Protein AF-A0A0S3KAM3-F1 (afdb_monomer)

Structure (mmCIF, N/CA/C/O backbone):
data_AF-A0A0S3KAM3-F1
#
_entry.id   AF-A0A0S3KAM3-F1
#
loop_
_atom_site.group_PDB
_atom_site.id
_atom_site.type_symbol
_atom_site.label_atom_id
_atom_site.label_alt_id
_atom_site.label_comp_id
_atom_site.label_asym_id
_atom_site.label_entity_id
_atom_site.label_seq_id
_atom_site.pdbx_PDB_ins_code
_atom_site.Cartn_x
_atom_site.Cartn_y
_atom_site.Cartn_z
_atom_site.occupancy
_atom_site.B_iso_or_equiv
_atom_site.auth_seq_id
_atom_site.auth_comp_id
_atom_site.auth_asym_id
_atom_site.auth_atom_id
_atom_site.pdbx_PDB_model_num
ATOM 1 N N . MET A 1 1 ? -5.180 -29.501 41.396 1.00 52.72 1 MET A N 1
ATOM 2 C CA . MET A 1 1 ? -4.206 -29.038 40.380 1.00 52.72 1 MET A CA 1
ATOM 3 C C . MET A 1 1 ? -4.852 -28.828 39.010 1.00 52.72 1 MET A C 1
ATOM 5 O O . MET A 1 1 ? -4.429 -27.927 38.296 1.00 52.72 1 MET A O 1
ATOM 9 N N . ASP A 1 2 ? -5.921 -29.555 38.673 1.00 55.50 2 ASP A N 1
ATOM 10 C CA . ASP A 1 2 ? -6.560 -29.500 37.345 1.00 55.50 2 ASP A CA 1
ATOM 11 C C . ASP A 1 2 ? -7.199 -28.149 36.993 1.00 55.50 2 ASP A C 1
ATOM 13 O O . ASP A 1 2 ? -7.182 -27.733 35.837 1.00 55.50 2 ASP A O 1
ATOM 17 N N . HIS A 1 3 ? -7.687 -27.406 37.990 1.00 53.31 3 HIS A N 1
ATOM 18 C CA . HIS A 1 3 ? -8.324 -26.106 37.764 1.00 53.31 3 HIS A CA 1
ATOM 19 C C . HIS A 1 3 ? -7.329 -25.018 37.315 1.00 53.31 3 HIS A C 1
ATOM 21 O O . HIS A 1 3 ? -7.661 -24.190 36.470 1.00 53.31 3 HIS A O 1
ATOM 27 N N . PHE A 1 4 ? -6.094 -25.045 37.831 1.00 51.12 4 PHE A N 1
ATOM 28 C CA . PHE A 1 4 ? -5.023 -24.127 37.421 1.00 51.12 4 PHE A CA 1
ATOM 29 C C . PHE A 1 4 ? -4.499 -24.459 36.021 1.00 51.12 4 PHE A C 1
ATOM 31 O O . PHE A 1 4 ? -4.215 -23.551 35.245 1.00 51.12 4 PHE A O 1
ATOM 38 N N . TYR A 1 5 ? -4.427 -25.748 35.674 1.00 60.72 5 TYR A N 1
ATOM 39 C CA . TYR A 1 5 ? -4.034 -26.195 34.337 1.00 60.72 5 TYR A CA 1
ATOM 40 C C . TYR A 1 5 ? -5.065 -25.793 33.273 1.00 60.72 5 TYR A C 1
ATOM 42 O O . TYR A 1 5 ? -4.686 -25.314 32.207 1.00 60.72 5 TYR A O 1
ATOM 50 N N . TYR A 1 6 ? -6.363 -25.898 33.578 1.00 57.59 6 TYR A N 1
ATOM 51 C CA . TYR A 1 6 ? -7.427 -25.410 32.694 1.00 57.59 6 TYR A CA 1
ATOM 52 C C . TYR A 1 6 ? -7.374 -23.890 32.494 1.00 57.59 6 TYR A C 1
ATOM 54 O O . TYR A 1 6 ? -7.431 -23.435 31.356 1.00 57.59 6 TYR A O 1
ATOM 62 N N . ILE A 1 7 ? -7.165 -23.109 33.561 1.00 59.12 7 ILE A N 1
ATOM 63 C CA . ILE A 1 7 ? -7.036 -21.642 33.471 1.00 59.12 7 ILE A CA 1
ATOM 64 C C . ILE A 1 7 ? -5.804 -21.236 32.644 1.00 59.12 7 ILE A C 1
ATOM 66 O O . ILE A 1 7 ? -5.882 -20.311 31.833 1.00 59.12 7 ILE A O 1
ATOM 70 N N . LEU A 1 8 ? -4.676 -21.938 32.803 1.00 58.38 8 LEU A N 1
ATOM 71 C CA . LEU A 1 8 ? -3.455 -21.716 32.019 1.00 58.38 8 LEU A CA 1
ATOM 72 C C . LEU A 1 8 ? -3.622 -22.109 30.548 1.00 58.38 8 LEU A C 1
ATOM 74 O O . LEU A 1 8 ? -3.150 -21.390 29.669 1.00 58.38 8 LEU A O 1
ATOM 78 N N . LYS A 1 9 ? -4.311 -23.217 30.269 1.00 67.06 9 LYS A N 1
ATOM 79 C CA . LYS A 1 9 ? -4.569 -23.692 28.907 1.00 67.06 9 LYS A CA 1
ATOM 80 C C . LYS A 1 9 ? -5.546 -22.780 28.164 1.00 67.06 9 LYS A C 1
ATOM 82 O O . LYS A 1 9 ? -5.279 -22.432 27.015 1.00 67.06 9 LYS A O 1
ATOM 87 N N . ASP A 1 10 ? -6.618 -22.335 28.818 1.00 58.50 10 ASP A N 1
ATOM 88 C CA . ASP A 1 10 ? -7.559 -21.376 28.232 1.00 58.50 10 ASP A CA 1
ATOM 89 C C . ASP A 1 10 ? -6.929 -19.995 28.066 1.00 58.50 10 ASP A C 1
ATOM 91 O O . ASP A 1 10 ? -7.037 -19.403 26.992 1.00 58.50 10 ASP A O 1
ATOM 95 N N . SER A 1 11 ? -6.175 -19.501 29.052 1.00 56.34 11 SER A N 1
ATOM 96 C CA . SER A 1 11 ? -5.443 -18.233 28.906 1.00 56.34 11 SER A CA 1
ATOM 97 C C . SER A 1 11 ? -4.400 -18.315 27.791 1.00 56.34 11 SER A C 1
ATOM 99 O O . SER A 1 11 ? -4.310 -17.408 26.965 1.00 56.34 11 SER A O 1
ATOM 101 N N . GLY A 1 12 ? -3.663 -19.426 27.701 1.00 58.44 12 GLY A N 1
ATOM 102 C CA . GLY A 1 12 ? -2.697 -19.688 26.637 1.00 58.44 12 GLY A CA 1
ATOM 103 C C . GLY A 1 12 ? -3.343 -19.708 25.253 1.00 58.44 12 GLY A C 1
ATOM 104 O O . GLY A 1 12 ? -2.871 -19.013 24.356 1.00 58.44 12 GLY A O 1
ATOM 105 N N . ASN A 1 13 ? -4.466 -20.413 25.092 1.00 61.44 13 ASN A N 1
ATOM 106 C CA . ASN A 1 13 ? -5.223 -20.452 23.838 1.00 61.44 13 ASN A CA 1
ATOM 107 C C . ASN A 1 13 ? -5.800 -19.083 23.456 1.00 61.44 13 ASN A C 1
ATOM 109 O O . ASN A 1 13 ? -5.766 -18.706 22.285 1.00 61.44 13 ASN A O 1
ATOM 113 N N . THR A 1 14 ? -6.293 -18.312 24.426 1.00 59.88 14 THR A N 1
ATOM 114 C CA . THR A 1 14 ? -6.848 -16.973 24.173 1.00 59.88 14 THR A CA 1
ATOM 115 C C . THR A 1 14 ? -5.745 -15.988 23.773 1.00 59.88 14 THR A C 1
ATOM 117 O O . THR A 1 14 ? -5.914 -15.210 22.831 1.00 59.88 14 THR A O 1
ATOM 120 N N . ILE A 1 15 ? -4.576 -16.077 24.419 1.00 58.00 15 ILE A N 1
ATOM 121 C CA . ILE A 1 15 ? -3.380 -15.300 24.076 1.00 58.00 15 ILE A CA 1
ATOM 122 C C . ILE A 1 15 ? -2.866 -15.676 22.680 1.00 58.00 15 ILE A C 1
ATOM 124 O O . ILE A 1 15 ? -2.615 -14.780 21.877 1.00 58.00 15 ILE A O 1
ATOM 128 N N . LEU A 1 16 ? -2.744 -16.969 22.361 1.00 60.03 16 LEU A N 1
ATOM 129 C CA . LEU A 1 16 ? -2.311 -17.445 21.040 1.00 60.03 16 LEU A CA 1
ATOM 130 C C . LEU A 1 16 ? -3.275 -17.007 19.934 1.00 60.03 16 LEU A C 1
ATOM 132 O O . LEU A 1 16 ? -2.828 -16.563 18.879 1.00 60.03 16 LEU A O 1
ATOM 136 N N . ARG A 1 17 ? -4.588 -17.061 20.184 1.00 61.00 17 ARG A N 1
ATOM 137 C CA . ARG A 1 17 ? -5.606 -16.657 19.207 1.00 61.00 17 ARG A CA 1
ATOM 138 C C . ARG A 1 17 ? -5.580 -15.153 18.935 1.00 61.00 17 ARG A C 1
ATOM 140 O O . ARG A 1 17 ? -5.598 -14.748 17.774 1.00 61.00 17 ARG A O 1
ATOM 147 N N . ASN A 1 18 ? -5.486 -14.328 19.978 1.00 66.88 18 ASN A N 1
ATOM 148 C CA . ASN A 1 18 ? -5.486 -12.870 19.827 1.00 66.88 18 ASN A CA 1
ATOM 149 C C . ASN A 1 18 ? -4.143 -12.339 19.299 1.00 66.88 18 ASN A C 1
ATOM 151 O O . ASN A 1 18 ? -4.130 -11.522 18.378 1.00 66.88 18 ASN A O 1
ATOM 155 N N . LYS A 1 19 ? -3.008 -12.845 19.807 1.00 71.88 19 LYS A N 1
ATOM 156 C CA . LYS A 1 19 ? -1.674 -12.464 19.309 1.00 71.88 19 LYS A CA 1
ATOM 157 C C . LYS A 1 19 ? -1.413 -12.995 17.902 1.00 71.88 19 LYS A C 1
ATOM 159 O O . LYS A 1 19 ? -0.844 -12.276 17.088 1.00 71.88 19 LYS A O 1
ATOM 164 N N . GLY A 1 20 ? -1.873 -14.208 17.593 1.00 75.06 20 GLY A N 1
ATOM 165 C CA . GLY A 1 20 ? -1.795 -14.777 16.250 1.00 75.06 20 GLY A CA 1
ATOM 166 C C . GLY A 1 20 ? -2.568 -13.935 15.238 1.00 75.06 20 GLY A C 1
ATOM 167 O O . GLY A 1 20 ? -2.007 -13.526 14.227 1.00 75.06 20 GLY A O 1
ATOM 168 N N . ALA A 1 21 ? -3.823 -13.583 15.536 1.00 77.75 21 ALA A N 1
ATOM 169 C CA . ALA A 1 21 ? -4.622 -12.722 14.663 1.00 77.75 21 ALA A CA 1
ATOM 170 C C . ALA A 1 21 ? -3.979 -11.339 14.443 1.00 77.75 21 ALA A C 1
ATOM 172 O O . ALA A 1 21 ? -3.981 -10.835 13.320 1.00 77.75 21 ALA A O 1
ATOM 173 N N . ALA A 1 22 ? -3.401 -10.740 15.487 1.00 77.19 22 ALA A N 1
ATOM 174 C CA . ALA A 1 22 ? -2.664 -9.482 15.377 1.00 77.19 22 ALA A CA 1
ATOM 175 C C . ALA A 1 22 ? -1.417 -9.619 14.483 1.00 77.19 22 ALA A C 1
ATOM 177 O O . ALA A 1 22 ? -1.194 -8.792 13.601 1.00 77.19 22 ALA A O 1
ATOM 178 N N . PHE A 1 23 ? -0.648 -10.697 14.643 1.00 82.19 23 PHE A N 1
ATOM 179 C CA . PHE A 1 23 ? 0.524 -10.982 13.815 1.00 82.19 23 PHE A CA 1
ATOM 180 C C .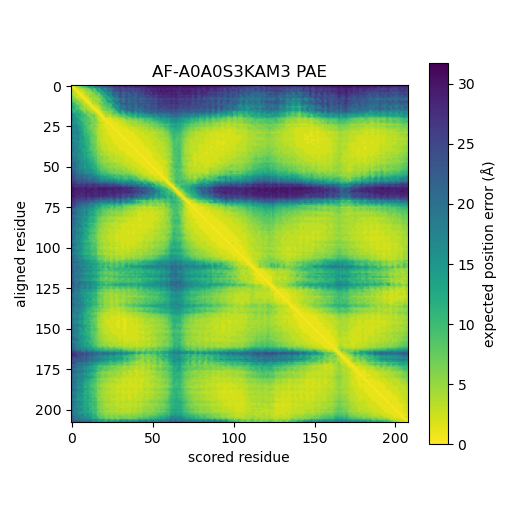 PHE A 1 23 ? 0.163 -11.184 12.336 1.00 82.19 23 PHE A C 1
ATOM 182 O O . PHE A 1 23 ? 0.786 -10.580 11.465 1.00 82.19 23 PHE A O 1
ATOM 189 N N . PHE A 1 24 ? -0.895 -11.945 12.038 1.00 84.50 24 PHE A N 1
ATOM 190 C CA . PHE A 1 24 ? -1.371 -12.123 10.662 1.00 84.50 24 PHE A CA 1
ATOM 191 C C . PHE A 1 24 ? -1.841 -10.812 10.030 1.00 84.50 24 PHE A C 1
ATOM 193 O O . PHE A 1 24 ? -1.516 -10.551 8.875 1.00 84.50 24 PHE A O 1
ATOM 200 N N . LYS A 1 25 ? -2.550 -9.958 10.781 1.00 83.94 25 LYS A N 1
ATOM 201 C CA . LYS A 1 25 ? -2.922 -8.614 10.308 1.00 83.94 25 LYS A CA 1
ATOM 202 C C . LYS A 1 25 ? -1.688 -7.765 9.999 1.00 83.94 25 LYS A C 1
ATOM 204 O O . LYS A 1 25 ? -1.684 -7.067 8.994 1.00 83.94 25 LYS A O 1
ATOM 209 N N . SER A 1 26 ? -0.648 -7.851 10.831 1.00 87.06 26 SER A N 1
ATOM 210 C CA . SER A 1 26 ? 0.616 -7.136 10.618 1.00 87.06 26 SER A CA 1
ATOM 211 C C . SER A 1 26 ? 1.286 -7.573 9.318 1.00 87.06 26 SER A C 1
ATOM 213 O O . SER A 1 26 ? 1.572 -6.735 8.465 1.00 87.06 26 SER A O 1
ATOM 215 N N . ILE A 1 27 ? 1.466 -8.886 9.135 1.00 90.56 27 ILE A N 1
ATOM 216 C CA . ILE A 1 27 ? 2.064 -9.454 7.920 1.00 90.56 27 ILE A CA 1
ATOM 217 C C . ILE A 1 27 ? 1.241 -9.083 6.693 1.00 90.56 27 ILE A C 1
ATOM 219 O O . ILE A 1 27 ? 1.804 -8.695 5.675 1.00 90.56 27 ILE A O 1
ATOM 223 N N . PHE A 1 28 ? -0.083 -9.190 6.779 1.00 91.12 28 PHE A N 1
ATOM 224 C CA . PHE A 1 28 ? -0.954 -8.869 5.661 1.00 91.12 28 PHE A CA 1
ATOM 225 C C . PHE A 1 28 ? -0.833 -7.397 5.256 1.00 91.12 28 PHE A C 1
ATOM 227 O O . PHE A 1 28 ? -0.649 -7.114 4.077 1.00 91.12 28 PHE A O 1
ATOM 234 N N . SER A 1 29 ? -0.867 -6.469 6.218 1.00 91.69 29 SER A N 1
ATOM 235 C CA . SER A 1 29 ? -0.668 -5.037 5.953 1.00 91.69 29 SER A CA 1
ATOM 236 C C . SER A 1 29 ? 0.709 -4.758 5.351 1.00 91.69 29 SER A C 1
ATOM 238 O O . SER A 1 29 ? 0.807 -4.023 4.371 1.00 91.69 29 SER A O 1
ATOM 240 N N . PHE A 1 30 ? 1.757 -5.384 5.891 1.00 94.75 30 PHE A N 1
ATOM 241 C CA . PHE A 1 30 ? 3.113 -5.289 5.354 1.00 94.75 30 PHE A CA 1
ATOM 242 C C . PHE A 1 30 ? 3.177 -5.750 3.891 1.00 94.75 30 PHE A C 1
ATOM 244 O O . PHE A 1 30 ? 3.592 -4.984 3.024 1.00 94.75 30 PHE A O 1
ATOM 251 N N . LEU A 1 31 ? 2.715 -6.972 3.605 1.00 95.56 31 LEU A N 1
ATOM 252 C CA . LEU A 1 31 ? 2.740 -7.552 2.261 1.00 95.56 31 LEU A CA 1
ATOM 253 C C . LEU A 1 31 ? 1.883 -6.751 1.281 1.00 95.56 31 LEU A C 1
ATOM 255 O O . LEU A 1 31 ? 2.280 -6.567 0.136 1.00 95.56 31 LEU A O 1
ATOM 259 N N . TYR A 1 32 ? 0.728 -6.257 1.725 1.00 95.00 32 TYR A N 1
ATOM 260 C CA . TYR A 1 32 ? -0.155 -5.445 0.900 1.00 95.00 32 TYR A CA 1
ATOM 261 C C . TYR A 1 32 ? 0.547 -4.171 0.415 1.00 95.00 32 TYR A C 1
ATOM 263 O O . TYR A 1 32 ? 0.612 -3.932 -0.792 1.00 95.00 32 TYR A O 1
ATOM 271 N N . PHE A 1 33 ? 1.111 -3.376 1.333 1.00 95.31 33 PHE A N 1
ATOM 272 C CA . PHE A 1 33 ? 1.808 -2.141 0.960 1.00 95.31 33 PHE A CA 1
ATOM 273 C C . PHE A 1 33 ? 3.086 -2.433 0.176 1.00 95.31 33 PHE A C 1
ATOM 275 O O . PHE A 1 33 ? 3.375 -1.730 -0.787 1.00 95.31 33 PHE A O 1
ATOM 282 N N . PHE A 1 34 ? 3.802 -3.503 0.519 1.00 96.12 34 PHE A N 1
ATOM 283 C CA . PHE A 1 34 ? 4.969 -3.954 -0.230 1.00 96.12 34 PHE A CA 1
ATOM 284 C C . PHE A 1 34 ? 4.639 -4.254 -1.704 1.00 96.12 34 PHE A C 1
ATOM 286 O O . PHE A 1 34 ? 5.250 -3.686 -2.608 1.00 96.12 34 PHE A O 1
ATOM 293 N N . VAL A 1 35 ? 3.634 -5.099 -1.957 1.00 96.19 35 VAL A N 1
ATOM 294 C CA . VAL A 1 35 ? 3.230 -5.494 -3.317 1.00 96.19 35 VAL A CA 1
ATOM 295 C C . VAL A 1 35 ? 2.660 -4.309 -4.095 1.00 96.19 35 VAL A C 1
ATOM 297 O O . VAL A 1 35 ? 3.003 -4.133 -5.263 1.00 96.19 35 VAL A O 1
ATOM 300 N N . LEU A 1 36 ? 1.828 -3.475 -3.460 1.00 95.94 36 LEU A N 1
ATOM 301 C CA . LEU A 1 36 ? 1.264 -2.285 -4.101 1.00 95.94 36 LEU A CA 1
ATOM 302 C C . LEU A 1 36 ? 2.361 -1.339 -4.596 1.00 95.94 36 LEU A C 1
ATOM 304 O O . LEU A 1 36 ? 2.316 -0.874 -5.732 1.00 95.94 36 LEU A O 1
ATOM 308 N N . THR A 1 37 ? 3.355 -1.089 -3.747 1.00 95.00 37 THR A N 1
ATOM 309 C CA . THR A 1 37 ? 4.465 -0.176 -4.043 1.00 95.00 37 THR A CA 1
ATOM 310 C C . THR A 1 37 ? 5.321 -0.719 -5.180 1.00 95.00 37 THR A C 1
ATOM 312 O O . THR A 1 37 ? 5.580 -0.004 -6.145 1.00 95.00 37 THR A O 1
ATOM 315 N N . LEU A 1 38 ? 5.659 -2.013 -5.154 1.00 94.31 38 LEU A N 1
ATOM 316 C CA . LEU A 1 38 ? 6.391 -2.653 -6.250 1.00 94.31 38 LEU A CA 1
ATOM 317 C C . LEU A 1 38 ? 5.651 -2.576 -7.591 1.00 94.31 38 LEU A C 1
ATOM 319 O O . LEU A 1 38 ? 6.277 -2.294 -8.612 1.00 94.31 38 LEU A O 1
ATOM 323 N N . LEU A 1 39 ? 4.334 -2.805 -7.604 1.00 95.06 39 LEU A N 1
ATOM 324 C CA . LEU A 1 39 ? 3.536 -2.709 -8.829 1.00 95.06 39 LEU A CA 1
ATOM 325 C C . LEU A 1 39 ? 3.517 -1.282 -9.387 1.00 95.06 39 LEU A C 1
ATOM 327 O O . LEU A 1 39 ? 3.659 -1.104 -10.596 1.00 95.06 39 LEU A O 1
ATOM 331 N N . LEU A 1 40 ? 3.405 -0.273 -8.520 1.00 94.06 40 LEU A N 1
ATOM 332 C CA . LEU A 1 40 ? 3.450 1.133 -8.924 1.00 94.06 40 LEU A CA 1
ATOM 333 C C . LEU A 1 40 ? 4.836 1.536 -9.434 1.00 94.06 40 LEU A C 1
ATOM 335 O O . LEU A 1 40 ? 4.928 2.239 -10.440 1.00 94.06 40 LEU A O 1
ATOM 339 N N . HIS A 1 41 ? 5.908 1.047 -8.805 1.00 92.44 41 HIS A N 1
ATOM 340 C CA . HIS A 1 41 ? 7.273 1.283 -9.275 1.00 92.44 41 HIS A CA 1
ATOM 341 C C . HIS A 1 41 ? 7.473 0.669 -10.660 1.00 92.44 41 HIS A C 1
ATOM 343 O O . HIS A 1 41 ? 7.906 1.349 -11.589 1.00 92.44 41 HIS A O 1
ATOM 349 N N . ALA A 1 42 ? 7.081 -0.598 -10.822 1.00 90.94 42 ALA A N 1
ATOM 350 C CA . ALA A 1 42 ? 7.147 -1.296 -12.098 1.00 90.94 42 ALA A CA 1
ATOM 351 C C . ALA A 1 42 ? 6.314 -0.591 -13.177 1.00 90.94 42 ALA A C 1
ATOM 353 O O . ALA A 1 42 ? 6.767 -0.463 -14.313 1.00 90.94 42 ALA A O 1
ATOM 354 N N . TRP A 1 43 ? 5.123 -0.097 -12.829 1.00 93.31 43 TRP A N 1
ATOM 355 C CA . TRP A 1 43 ? 4.264 0.642 -13.749 1.00 93.31 43 TRP A CA 1
ATOM 356 C C . TRP A 1 43 ? 4.930 1.929 -14.247 1.00 93.31 43 TRP A C 1
ATOM 358 O O . TRP A 1 43 ? 4.999 2.145 -15.457 1.00 93.31 43 TRP A O 1
ATOM 368 N N . ILE A 1 44 ? 5.459 2.758 -13.341 1.00 90.75 44 ILE A N 1
ATOM 369 C CA . ILE A 1 44 ? 6.126 4.021 -13.695 1.00 90.75 44 ILE A CA 1
ATOM 370 C C . ILE A 1 44 ? 7.368 3.754 -14.551 1.00 90.75 44 ILE A C 1
ATOM 372 O O . ILE A 1 44 ? 7.548 4.400 -15.585 1.00 90.75 44 ILE A O 1
ATOM 376 N N . THR A 1 45 ? 8.193 2.781 -14.163 1.00 89.19 45 THR A N 1
ATOM 377 C CA . THR A 1 45 ? 9.394 2.402 -14.917 1.00 89.19 45 THR A CA 1
ATOM 378 C C . THR A 1 45 ? 9.036 1.875 -16.307 1.00 89.19 45 THR A C 1
ATOM 380 O O . THR A 1 45 ? 9.616 2.315 -17.296 1.00 89.19 45 THR A O 1
ATOM 383 N N . SER A 1 46 ? 8.027 1.005 -16.415 1.00 88.75 46 SER A N 1
ATOM 384 C CA . SER A 1 46 ? 7.534 0.487 -17.698 1.00 88.75 46 SER A CA 1
ATOM 385 C C . SER A 1 46 ? 6.986 1.604 -18.594 1.00 88.75 46 SER A C 1
ATOM 387 O O . SER A 1 46 ? 7.284 1.650 -19.788 1.00 88.75 46 SER A O 1
ATOM 389 N N . ALA A 1 47 ? 6.235 2.550 -18.023 1.00 88.12 47 ALA A N 1
ATOM 390 C CA . ALA A 1 47 ? 5.709 3.698 -18.755 1.00 88.12 47 ALA A CA 1
ATOM 391 C C . ALA A 1 47 ? 6.825 4.627 -19.260 1.00 88.12 47 ALA A C 1
ATOM 393 O O . ALA A 1 47 ? 6.710 5.202 -20.344 1.00 88.12 47 ALA A O 1
ATOM 394 N N . HIS A 1 48 ? 7.902 4.788 -18.490 1.00 88.06 48 HIS A N 1
ATOM 395 C CA . HIS A 1 48 ? 9.053 5.585 -18.900 1.00 88.06 48 HIS A CA 1
ATOM 396 C C . HIS A 1 48 ? 9.857 4.904 -20.007 1.00 88.06 48 HIS A C 1
ATOM 398 O O . HIS A 1 48 ? 10.142 5.539 -21.021 1.00 88.06 48 HIS A O 1
ATOM 404 N N . LEU A 1 49 ? 10.118 3.604 -19.858 1.00 86.81 49 LEU A N 1
ATOM 405 C CA . LEU A 1 49 ? 10.796 2.794 -20.864 1.00 86.81 49 LEU A CA 1
ATOM 406 C C . LEU A 1 49 ? 10.033 2.810 -22.197 1.00 86.81 49 LEU A C 1
ATOM 408 O O . LEU A 1 49 ? 10.639 3.033 -23.241 1.00 86.81 49 LEU A O 1
ATOM 412 N N . LYS A 1 50 ? 8.696 2.688 -22.161 1.00 86.06 50 LYS A N 1
ATOM 413 C CA . LYS A 1 50 ? 7.839 2.824 -23.352 1.00 86.06 50 LYS A CA 1
ATOM 414 C C . LYS A 1 50 ? 8.072 4.159 -24.068 1.00 86.06 50 LYS A C 1
ATOM 416 O O . LYS A 1 50 ? 8.244 4.174 -25.281 1.00 86.06 50 LYS A O 1
ATOM 421 N N . LYS A 1 51 ? 8.098 5.272 -23.326 1.00 86.44 51 LYS A N 1
ATOM 422 C CA . LYS A 1 51 ? 8.304 6.612 -23.903 1.00 86.44 51 LYS A CA 1
ATOM 423 C C . LYS A 1 51 ? 9.683 6.768 -24.540 1.00 86.44 51 LYS A C 1
ATOM 425 O O . LYS A 1 51 ? 9.786 7.399 -25.587 1.00 86.44 51 LYS A O 1
ATOM 430 N N . ILE A 1 52 ? 10.726 6.226 -23.912 1.00 85.94 52 ILE A N 1
ATOM 431 C CA . ILE A 1 52 ? 12.088 6.260 -24.461 1.00 85.94 52 ILE A CA 1
ATOM 432 C C . ILE A 1 52 ? 12.144 5.458 -25.765 1.00 85.94 52 ILE A C 1
ATOM 434 O O . ILE A 1 52 ? 12.651 5.959 -26.766 1.00 85.94 52 ILE A O 1
ATOM 438 N N . GLU A 1 53 ? 11.557 4.263 -25.783 1.00 83.19 53 GLU A N 1
ATOM 439 C CA . GLU A 1 53 ? 11.562 3.397 -26.963 1.00 83.19 53 GLU A CA 1
ATOM 440 C C . GLU A 1 53 ? 10.752 3.988 -28.128 1.00 83.19 53 GLU A C 1
ATOM 442 O O . GLU A 1 53 ? 11.192 3.960 -29.276 1.00 83.19 53 GLU A O 1
ATOM 447 N N . GLU A 1 54 ? 9.607 4.619 -27.844 1.00 83.94 54 GLU A N 1
ATOM 448 C CA . GLU A 1 54 ? 8.845 5.373 -28.847 1.00 83.94 54 GLU A CA 1
ATOM 449 C C . GLU A 1 54 ? 9.667 6.524 -29.446 1.00 83.94 54 GLU A C 1
ATOM 451 O O . GLU A 1 54 ? 9.641 6.736 -30.659 1.00 83.94 54 GLU A O 1
ATOM 456 N N . GLN A 1 55 ? 10.433 7.251 -28.626 1.00 84.19 55 GLN A N 1
ATOM 457 C CA . GLN A 1 55 ? 11.298 8.334 -29.101 1.00 84.19 55 GLN A CA 1
ATOM 458 C C . GLN A 1 55 ? 12.480 7.826 -29.930 1.00 84.19 55 GLN A C 1
ATOM 460 O O . GLN A 1 55 ? 12.832 8.458 -30.926 1.00 84.19 55 GLN A O 1
ATOM 465 N N . ASN A 1 56 ? 13.092 6.707 -29.539 1.00 80.50 56 ASN A N 1
ATOM 466 C CA . ASN A 1 56 ? 14.187 6.094 -30.291 1.00 80.50 56 ASN A CA 1
ATOM 467 C C . ASN A 1 56 ? 13.701 5.605 -31.656 1.00 80.50 56 ASN A C 1
ATOM 469 O O . ASN A 1 56 ? 14.300 5.952 -32.672 1.00 80.50 56 ASN A O 1
ATOM 473 N N . ARG A 1 57 ? 12.540 4.942 -31.700 1.00 73.69 57 ARG A N 1
ATOM 474 C CA . ARG A 1 57 ? 11.904 4.524 -32.953 1.00 73.69 57 ARG A CA 1
ATOM 475 C C . ARG A 1 57 ? 11.631 5.704 -33.889 1.00 73.69 57 ARG A C 1
ATOM 477 O O . ARG A 1 57 ? 11.870 5.595 -35.086 1.00 73.69 57 ARG A O 1
ATOM 484 N N . LEU A 1 58 ? 11.121 6.826 -33.373 1.00 75.62 58 LEU A N 1
ATOM 485 C CA . LEU A 1 58 ? 10.871 8.017 -34.197 1.00 75.62 58 LEU A CA 1
ATOM 486 C C . LEU A 1 58 ? 12.168 8.575 -34.805 1.00 75.62 58 LEU A C 1
ATOM 488 O O . LEU A 1 58 ? 12.166 8.959 -35.969 1.00 75.62 58 LEU A O 1
ATOM 492 N N . LYS A 1 59 ? 13.280 8.552 -34.058 1.00 75.31 59 LYS A N 1
ATOM 493 C CA . LYS A 1 59 ? 14.602 8.972 -34.555 1.00 75.31 59 LYS A CA 1
ATOM 494 C C . LYS A 1 59 ? 15.200 7.999 -35.579 1.00 75.31 59 LYS A C 1
ATOM 496 O O . LYS A 1 59 ? 15.913 8.437 -36.473 1.00 75.31 59 LYS A O 1
ATOM 501 N N . GLU A 1 60 ? 14.926 6.701 -35.453 1.00 69.12 60 GLU A N 1
ATOM 502 C CA . GLU A 1 60 ? 15.371 5.664 -36.400 1.00 69.12 60 GLU A CA 1
ATOM 503 C C . GLU A 1 60 ? 14.573 5.664 -37.708 1.00 69.12 60 GLU A C 1
ATOM 505 O O . GLU A 1 60 ? 15.108 5.322 -38.754 1.00 69.12 60 GLU A O 1
ATOM 510 N N . ILE A 1 61 ? 13.302 6.076 -37.683 1.00 64.12 61 ILE A N 1
ATOM 511 C CA . ILE A 1 61 ? 12.500 6.257 -38.906 1.00 64.12 61 ILE A CA 1
ATOM 512 C C . ILE A 1 61 ? 13.052 7.408 -39.768 1.00 64.12 61 ILE A C 1
ATOM 514 O O . ILE A 1 61 ? 12.958 7.350 -40.993 1.00 64.12 61 ILE A O 1
ATOM 518 N N . ASP A 1 62 ? 13.664 8.416 -39.142 1.00 60.28 62 ASP A N 1
ATOM 519 C CA . ASP A 1 62 ? 14.330 9.527 -39.831 1.00 60.28 62 ASP A CA 1
ATOM 520 C C . ASP A 1 62 ? 15.721 9.147 -40.396 1.00 60.28 62 ASP A C 1
ATOM 522 O O . ASP A 1 62 ? 16.307 9.920 -41.161 1.00 60.28 62 ASP A O 1
ATOM 526 N N . SER A 1 63 ? 16.259 7.963 -40.067 1.00 58.69 63 SER A N 1
ATOM 527 C CA . SER A 1 63 ? 17.532 7.446 -40.586 1.00 58.69 63 SER A CA 1
ATOM 528 C C . SER A 1 63 ? 17.325 6.286 -41.580 1.00 58.69 63 SER A C 1
ATOM 530 O O . SER A 1 63 ? 16.356 5.534 -41.535 1.00 58.69 63 SER A O 1
ATOM 532 N N . LEU A 1 64 ? 18.241 6.136 -42.545 1.00 53.50 64 LEU A N 1
ATOM 533 C CA . LEU A 1 64 ? 18.145 5.182 -43.670 1.00 53.50 64 LEU A CA 1
ATOM 534 C C . LEU A 1 64 ? 18.148 3.681 -43.270 1.00 53.50 64 LEU A C 1
ATOM 536 O O . LEU A 1 64 ? 17.982 2.833 -44.145 1.00 53.50 64 LEU A O 1
ATOM 540 N N . ASP A 1 65 ? 18.285 3.351 -41.979 1.00 52.75 65 ASP A N 1
ATOM 541 C CA . ASP A 1 65 ? 18.279 1.982 -41.421 1.00 52.75 65 ASP A CA 1
ATOM 542 C C . ASP A 1 65 ? 16.865 1.426 -41.120 1.00 52.75 65 ASP A C 1
ATOM 544 O O . ASP A 1 65 ? 16.704 0.284 -40.671 1.00 52.75 65 ASP A O 1
ATOM 548 N N . ALA A 1 66 ? 15.811 2.190 -41.427 1.00 52.88 66 ALA A N 1
ATOM 549 C CA . ALA A 1 66 ? 14.411 1.868 -41.127 1.00 52.88 66 ALA A CA 1
ATOM 550 C C . ALA A 1 66 ? 13.886 0.523 -41.693 1.00 52.88 66 ALA A C 1
ATOM 552 O O . ALA A 1 66 ? 12.846 0.026 -41.248 1.00 52.88 66 ALA A O 1
ATOM 553 N N . PHE A 1 67 ? 14.572 -0.094 -42.665 1.00 49.3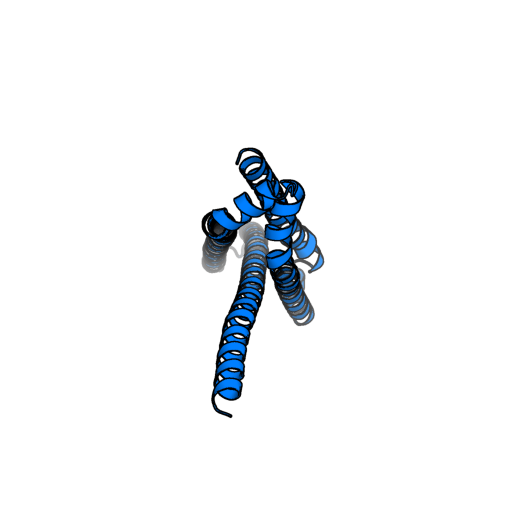4 67 PHE A N 1
ATOM 554 C CA . PHE A 1 67 ? 14.061 -1.266 -43.390 1.00 49.34 67 PHE A CA 1
ATOM 555 C C . PHE A 1 67 ? 14.287 -2.621 -42.694 1.00 49.34 67 PHE A C 1
ATOM 557 O O . PHE A 1 67 ? 13.601 -3.586 -43.030 1.00 49.34 67 PHE A O 1
ATOM 564 N N . THR A 1 68 ? 15.196 -2.717 -41.716 1.00 51.78 68 THR A N 1
ATOM 565 C CA . THR A 1 68 ? 15.558 -4.004 -41.077 1.00 51.78 68 THR A CA 1
ATOM 566 C C . THR A 1 68 ? 15.173 -4.136 -39.600 1.00 51.78 68 THR A C 1
ATOM 568 O O . THR A 1 68 ? 15.078 -5.262 -39.116 1.00 51.78 68 THR A O 1
ATOM 571 N N . GLN A 1 69 ? 14.888 -3.039 -38.886 1.00 54.00 69 GLN A N 1
ATOM 572 C CA . GLN A 1 69 ? 14.609 -3.061 -37.434 1.00 54.00 69 GLN A CA 1
ATOM 573 C C . GLN A 1 69 ? 13.161 -2.714 -37.031 1.00 54.00 69 GL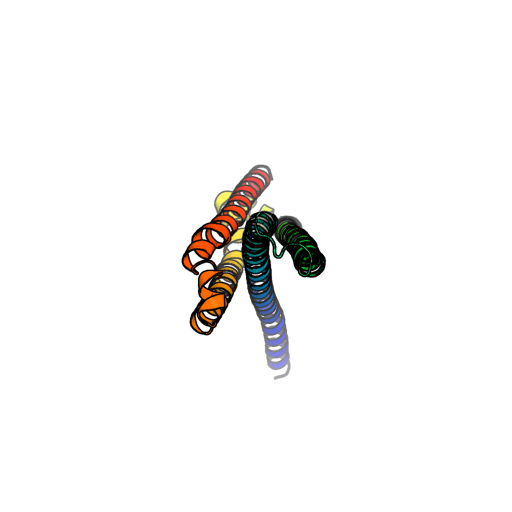N A C 1
ATOM 575 O O . GLN A 1 69 ? 12.782 -2.926 -35.877 1.00 54.00 69 GLN A O 1
ATOM 580 N N . SER A 1 70 ? 12.311 -2.271 -37.966 1.00 60.38 70 SER A N 1
ATOM 581 C CA . SER A 1 70 ? 10.973 -1.724 -37.665 1.00 60.38 70 SER A CA 1
ATOM 582 C C . SER A 1 70 ? 10.002 -2.701 -36.984 1.00 60.38 70 SER A C 1
ATOM 584 O O . SER A 1 70 ? 9.197 -2.285 -36.152 1.00 60.38 70 SER A O 1
ATOM 586 N N . ASN A 1 71 ? 10.088 -4.003 -37.280 1.00 63.00 71 ASN A N 1
ATOM 587 C CA . ASN A 1 71 ? 9.187 -5.006 -36.699 1.00 63.00 71 ASN A CA 1
ATOM 588 C C . ASN A 1 71 ? 9.550 -5.369 -35.249 1.00 63.00 71 ASN A C 1
ATOM 590 O O . ASN A 1 71 ? 8.661 -5.644 -34.445 1.00 63.00 71 ASN A O 1
ATOM 594 N N . ALA A 1 72 ? 10.841 -5.376 -34.900 1.00 67.75 72 ALA A N 1
ATOM 595 C CA . ALA A 1 72 ? 11.296 -5.735 -33.556 1.00 67.75 72 ALA A CA 1
ATOM 596 C C . ALA A 1 72 ? 11.016 -4.610 -32.549 1.00 67.75 72 ALA A C 1
ATOM 598 O O . ALA A 1 72 ? 10.457 -4.874 -31.483 1.00 67.75 72 ALA A O 1
ATOM 599 N N . SER A 1 73 ? 11.314 -3.359 -32.918 1.00 71.81 73 SER A N 1
ATOM 600 C CA . SER A 1 73 ? 11.026 -2.185 -32.084 1.00 71.81 73 SER A CA 1
ATOM 601 C C . SER A 1 73 ? 9.520 -1.962 -31.916 1.00 71.81 73 SER A C 1
ATOM 603 O O . SER A 1 73 ? 9.047 -1.685 -30.815 1.00 71.81 73 SER A O 1
ATOM 605 N N . GLN A 1 74 ? 8.720 -2.187 -32.966 1.00 76.75 74 GLN A N 1
ATOM 606 C CA . GLN A 1 74 ? 7.261 -2.118 -32.865 1.00 76.75 74 GLN A CA 1
ATOM 607 C C . GLN A 1 74 ? 6.686 -3.186 -31.922 1.00 76.75 74 GLN A C 1
ATOM 609 O O . GLN A 1 74 ? 5.850 -2.858 -31.080 1.00 76.75 74 GLN A O 1
ATOM 614 N N . ASN A 1 75 ? 7.158 -4.434 -32.008 1.00 83.38 75 ASN A N 1
ATOM 615 C CA . ASN A 1 75 ? 6.733 -5.497 -31.093 1.00 83.38 75 ASN A CA 1
ATOM 616 C C . ASN A 1 75 ? 7.119 -5.194 -29.636 1.00 83.38 75 ASN A C 1
ATOM 618 O O . ASN A 1 75 ? 6.328 -5.462 -28.730 1.00 83.38 75 ASN A O 1
ATOM 622 N N . LEU A 1 76 ? 8.299 -4.607 -29.405 1.00 83.19 76 LEU A N 1
ATOM 623 C CA . LEU A 1 76 ? 8.750 -4.204 -28.073 1.00 83.19 76 LEU A CA 1
ATOM 624 C C . LEU A 1 76 ? 7.862 -3.100 -27.480 1.00 83.19 76 LEU A C 1
ATOM 626 O O . LEU A 1 76 ? 7.420 -3.225 -26.339 1.00 83.19 76 LEU A O 1
ATOM 630 N N . VAL A 1 77 ? 7.530 -2.066 -28.260 1.00 85.00 77 VAL A N 1
ATOM 631 C CA . VAL A 1 77 ? 6.616 -0.992 -27.829 1.00 85.00 77 VAL A CA 1
ATOM 632 C C . VAL A 1 77 ? 5.231 -1.548 -27.491 1.00 85.00 77 VAL A C 1
ATOM 634 O O . VAL A 1 77 ? 4.675 -1.205 -26.447 1.00 85.00 77 VAL A O 1
ATOM 637 N N . THR A 1 78 ? 4.684 -2.448 -28.315 1.00 86.81 78 THR A N 1
ATOM 638 C CA . THR A 1 78 ? 3.390 -3.093 -28.036 1.00 86.81 78 THR A CA 1
ATOM 639 C C . THR A 1 78 ? 3.439 -3.959 -26.772 1.00 86.81 78 THR A C 1
ATOM 641 O O . THR A 1 78 ? 2.494 -3.948 -25.980 1.00 86.81 78 THR A O 1
ATOM 644 N N . LEU A 1 79 ? 4.541 -4.677 -26.530 1.00 90.00 79 LEU A N 1
ATOM 645 C CA . LEU A 1 79 ? 4.724 -5.459 -25.305 1.00 90.00 79 LEU A CA 1
ATOM 646 C C . LEU A 1 79 ? 4.804 -4.552 -24.071 1.00 90.00 79 LEU A C 1
ATOM 648 O O . LEU A 1 79 ? 4.126 -4.818 -23.078 1.00 90.00 79 LEU A O 1
ATOM 652 N N . LEU A 1 80 ? 5.570 -3.459 -24.144 1.00 89.94 80 LEU A N 1
ATOM 653 C CA . LEU A 1 80 ? 5.669 -2.464 -23.074 1.00 89.94 80 LEU A CA 1
ATOM 654 C C . LEU A 1 80 ? 4.331 -1.779 -22.807 1.00 89.94 80 LEU A C 1
ATOM 656 O O . LEU A 1 80 ? 3.982 -1.532 -21.654 1.00 89.94 80 LEU A O 1
ATOM 660 N N . GLU A 1 81 ? 3.546 -1.508 -23.844 1.00 90.94 81 GLU A N 1
ATOM 661 C CA . GLU A 1 81 ? 2.190 -0.988 -23.707 1.00 90.94 81 GLU A CA 1
ATOM 662 C C . GLU A 1 81 ? 1.268 -1.968 -22.981 1.00 90.94 81 GLU A C 1
ATOM 664 O O . GLU A 1 81 ? 0.621 -1.591 -22.001 1.00 90.94 81 GLU A O 1
ATOM 669 N N . SER A 1 82 ? 1.250 -3.233 -23.407 1.00 93.00 82 SER A N 1
ATOM 670 C CA . SER A 1 82 ? 0.453 -4.272 -22.753 1.00 93.00 82 SER A CA 1
ATOM 671 C C . SER A 1 82 ? 0.869 -4.464 -21.294 1.00 93.00 82 SER A C 1
ATOM 673 O O . SER A 1 82 ? 0.008 -4.566 -20.418 1.00 93.00 82 SER A O 1
ATOM 675 N N . LEU A 1 83 ? 2.176 -4.483 -21.015 1.00 93.19 83 LEU A N 1
ATOM 676 C CA . LEU A 1 83 ? 2.714 -4.615 -19.664 1.00 93.19 83 LEU A CA 1
ATOM 677 C C . LEU A 1 83 ? 2.336 -3.413 -18.791 1.00 93.19 83 LEU A C 1
ATOM 679 O O . LEU A 1 83 ? 1.837 -3.595 -17.682 1.00 93.19 83 LEU A O 1
ATOM 683 N N . THR A 1 84 ? 2.506 -2.193 -19.306 1.00 92.88 84 THR A N 1
ATOM 684 C CA . THR A 1 84 ? 2.150 -0.954 -18.599 1.00 92.88 84 THR A CA 1
ATOM 685 C C . THR A 1 84 ? 0.662 -0.935 -18.251 1.00 92.88 84 THR A C 1
ATOM 687 O O . THR A 1 84 ? 0.299 -0.631 -17.115 1.00 92.88 84 THR A O 1
ATOM 690 N N . ASN A 1 85 ? -0.204 -1.315 -19.195 1.00 92.75 85 ASN A N 1
ATOM 691 C CA . ASN A 1 85 ? -1.647 -1.380 -18.971 1.00 92.75 85 ASN A CA 1
ATOM 692 C C . ASN A 1 85 ? -2.017 -2.451 -17.937 1.00 92.75 85 ASN A C 1
ATOM 694 O O . ASN A 1 85 ? -2.825 -2.185 -17.047 1.00 92.75 85 ASN A O 1
ATOM 698 N N . ALA A 1 86 ? -1.407 -3.637 -18.006 1.00 94.62 86 ALA A N 1
ATOM 699 C CA . ALA A 1 86 ? -1.638 -4.697 -17.028 1.00 94.62 86 ALA A CA 1
ATOM 700 C C . ALA A 1 86 ? -1.223 -4.259 -15.615 1.00 94.62 86 ALA A C 1
ATOM 702 O O . ALA A 1 86 ? -2.018 -4.364 -14.680 1.00 94.62 86 ALA A O 1
ATOM 703 N N . LEU A 1 87 ? -0.014 -3.707 -15.464 1.00 94.50 87 LEU A N 1
ATOM 704 C CA . LEU A 1 87 ? 0.493 -3.207 -14.184 1.00 94.50 87 LEU A CA 1
ATOM 705 C C . LEU A 1 87 ? -0.399 -2.100 -13.611 1.00 94.50 87 LEU A C 1
ATOM 707 O O . LEU A 1 87 ? -0.677 -2.105 -12.411 1.00 94.50 87 LEU A O 1
ATOM 711 N N . LEU A 1 88 ? -0.904 -1.198 -14.458 1.00 94.25 88 LEU A N 1
ATOM 712 C CA . LEU A 1 88 ? -1.848 -0.161 -14.047 1.00 94.25 88 LEU A CA 1
ATOM 713 C C . LEU A 1 88 ? -3.156 -0.762 -13.520 1.00 94.25 88 LEU A C 1
ATOM 715 O O . LEU A 1 88 ? -3.602 -0.398 -12.433 1.00 94.25 88 LEU A O 1
ATOM 719 N N . ILE A 1 89 ? -3.756 -1.699 -14.260 1.00 95.25 89 ILE A N 1
ATOM 720 C CA . ILE A 1 89 ? -5.014 -2.351 -13.870 1.00 95.25 89 ILE A CA 1
ATOM 721 C C . ILE A 1 89 ? -4.843 -3.090 -12.539 1.00 95.25 89 ILE A C 1
ATOM 723 O O . ILE A 1 89 ? -5.677 -2.934 -11.647 1.00 95.25 89 ILE A O 1
ATOM 727 N N . PHE A 1 90 ? -3.753 -3.845 -12.370 1.00 95.69 90 PHE A N 1
ATOM 728 C CA . PHE A 1 90 ? -3.468 -4.531 -11.110 1.00 95.69 90 PHE A CA 1
ATOM 729 C C . PHE A 1 90 ? -3.235 -3.551 -9.959 1.00 95.69 90 PHE A C 1
ATOM 731 O O . PHE A 1 90 ? -3.777 -3.762 -8.876 1.00 95.69 90 PHE A O 1
ATOM 738 N N . SER A 1 91 ? -2.503 -2.459 -10.192 1.00 94.75 91 SER A N 1
ATOM 739 C CA . SER A 1 91 ? -2.261 -1.427 -9.175 1.00 94.75 91 SER A CA 1
ATOM 740 C C . SER A 1 91 ? -3.563 -0.759 -8.728 1.00 94.75 91 SER A C 1
ATOM 742 O O . SER A 1 91 ? -3.810 -0.634 -7.530 1.00 94.75 91 SER A O 1
ATOM 744 N N . ILE A 1 92 ? -4.434 -0.388 -9.673 1.00 95.19 92 ILE A N 1
ATOM 745 C CA . ILE A 1 92 ? -5.755 0.187 -9.380 1.00 95.19 92 ILE A CA 1
ATOM 746 C C . ILE A 1 92 ? -6.629 -0.830 -8.642 1.00 95.19 92 ILE A C 1
ATOM 748 O O . ILE A 1 92 ? -7.255 -0.486 -7.642 1.00 95.19 92 ILE A O 1
ATOM 752 N N . GLY A 1 93 ? -6.666 -2.081 -9.104 1.00 96.12 93 GLY A N 1
ATOM 753 C CA . GLY A 1 93 ? -7.441 -3.142 -8.465 1.00 96.12 93 GLY A CA 1
ATOM 754 C C . GLY A 1 93 ? -7.008 -3.382 -7.020 1.00 96.12 93 GLY A C 1
ATOM 755 O O . GLY A 1 93 ? -7.853 -3.462 -6.128 1.00 96.12 93 GLY A O 1
ATOM 756 N N . LEU A 1 94 ? -5.697 -3.424 -6.773 1.00 95.19 94 LEU A N 1
ATOM 757 C CA . LEU A 1 94 ? -5.136 -3.603 -5.438 1.00 95.19 94 LEU A CA 1
ATOM 758 C C . LEU A 1 94 ? -5.407 -2.380 -4.548 1.00 95.19 94 LEU A C 1
ATOM 760 O O . LEU A 1 94 ? -5.827 -2.550 -3.405 1.00 95.19 94 LEU A O 1
ATOM 764 N N . LEU A 1 95 ? -5.262 -1.163 -5.086 1.00 94.81 95 LEU A N 1
ATOM 765 C CA . LEU A 1 95 ? -5.596 0.077 -4.385 1.00 94.81 95 LEU A CA 1
ATOM 766 C C . LEU A 1 95 ? -7.069 0.090 -3.957 1.00 94.81 95 LEU A C 1
ATOM 768 O O . LEU A 1 95 ? -7.368 0.289 -2.779 1.00 94.81 95 LEU A O 1
ATOM 772 N N . LEU A 1 96 ? -7.990 -0.172 -4.890 1.00 95.19 96 LEU A N 1
ATOM 773 C CA . LEU A 1 96 ? -9.424 -0.244 -4.608 1.00 95.19 96 LEU A CA 1
ATOM 774 C C . LEU A 1 96 ? -9.731 -1.328 -3.574 1.00 95.19 96 LEU A C 1
ATOM 776 O O . LEU A 1 96 ? -10.500 -1.080 -2.646 1.00 95.19 96 LEU A O 1
ATOM 780 N N . PHE A 1 97 ? -9.100 -2.499 -3.687 1.00 94.44 97 PHE A N 1
ATOM 781 C CA . PHE A 1 97 ? -9.233 -3.567 -2.702 1.00 94.44 97 PHE A CA 1
ATOM 782 C C . PHE A 1 97 ? -8.842 -3.096 -1.295 1.00 94.44 97 PHE A C 1
ATOM 784 O O . PHE A 1 97 ? -9.601 -3.327 -0.354 1.00 94.44 97 PHE A O 1
ATOM 791 N N . GLY A 1 98 ? -7.724 -2.379 -1.139 1.00 91.94 98 GLY A N 1
ATOM 792 C CA . GLY A 1 98 ? -7.323 -1.816 0.152 1.00 91.94 98 GLY A CA 1
ATOM 793 C C . GLY A 1 98 ? -8.329 -0.809 0.707 1.00 91.94 98 GLY A C 1
ATOM 794 O O . GLY A 1 98 ? -8.663 -0.869 1.891 1.00 91.94 98 GLY A O 1
ATOM 795 N N . ILE A 1 99 ? -8.867 0.072 -0.142 1.00 92.75 99 ILE A N 1
ATOM 796 C CA . ILE A 1 99 ? -9.898 1.049 0.247 1.00 92.75 99 ILE A CA 1
ATOM 797 C C . ILE A 1 99 ? -11.160 0.332 0.747 1.00 92.75 99 ILE A C 1
ATOM 799 O O . ILE A 1 99 ? -11.656 0.631 1.839 1.00 92.75 99 ILE A O 1
ATOM 803 N N . PHE A 1 100 ? -11.663 -0.638 -0.021 1.00 93.25 100 PHE A N 1
ATOM 804 C CA . PHE A 1 100 ? -12.846 -1.417 0.349 1.00 93.25 100 PHE A CA 1
ATOM 805 C C . PHE A 1 100 ? -12.621 -2.232 1.619 1.00 93.25 100 PHE A C 1
ATOM 807 O O . PHE A 1 100 ? -13.475 -2.227 2.507 1.00 93.25 100 PHE A O 1
ATOM 814 N N . TYR A 1 101 ? -11.471 -2.897 1.734 1.00 90.44 101 TYR A N 1
ATOM 815 C CA . TYR A 1 101 ? -11.112 -3.666 2.918 1.00 90.44 101 TYR A CA 1
ATOM 816 C C . TYR A 1 101 ? -11.124 -2.789 4.172 1.00 90.44 101 TYR A C 1
ATOM 818 O O . TYR A 1 101 ? -11.731 -3.159 5.176 1.00 90.44 101 TYR A O 1
ATOM 826 N N . LEU A 1 102 ? -10.518 -1.602 4.098 1.00 88.88 102 LEU A N 1
ATOM 827 C CA . LEU A 1 102 ? -10.449 -0.657 5.208 1.00 88.88 102 LEU A CA 1
ATOM 828 C C . LEU A 1 102 ? -11.857 -0.181 5.607 1.00 88.88 102 LEU A C 1
ATOM 830 O O . LEU A 1 102 ? -12.202 -0.189 6.787 1.00 88.88 102 LEU A O 1
ATOM 834 N N . PHE A 1 103 ? -12.716 0.138 4.635 1.00 88.75 103 PHE A N 1
ATOM 835 C CA . PHE A 1 103 ? -14.107 0.520 4.899 1.00 88.75 103 PHE A CA 1
ATOM 836 C C . PHE A 1 103 ? -14.914 -0.602 5.572 1.00 88.75 103 PHE A C 1
ATOM 838 O O . PHE A 1 103 ? -15.564 -0.374 6.594 1.00 88.75 103 PHE A O 1
ATOM 845 N N . ILE A 1 104 ? -14.828 -1.829 5.048 1.00 88.81 104 ILE A N 1
ATOM 846 C CA . ILE A 1 104 ? -15.498 -3.005 5.621 1.00 88.81 104 ILE A CA 1
ATOM 847 C C . ILE A 1 104 ? -14.982 -3.283 7.037 1.00 88.81 104 ILE A C 1
ATOM 849 O O . ILE A 1 104 ? -15.775 -3.586 7.931 1.00 88.81 104 ILE A O 1
ATOM 853 N N . TYR A 1 105 ? -13.671 -3.157 7.256 1.00 86.88 105 TYR A N 1
ATOM 854 C CA . TYR A 1 105 ? -13.033 -3.400 8.546 1.00 86.88 105 TYR A CA 1
ATOM 855 C C . TYR A 1 105 ? -13.640 -2.528 9.651 1.00 86.88 105 TYR A C 1
ATOM 857 O O . TYR A 1 105 ? -14.139 -3.055 10.650 1.00 86.88 105 TYR A O 1
ATOM 865 N N . PHE A 1 106 ? -13.667 -1.208 9.456 1.00 83.94 106 PHE A N 1
ATOM 866 C CA . PHE A 1 106 ? -14.188 -0.299 10.476 1.00 83.94 106 PHE A CA 1
ATOM 867 C C . PHE A 1 106 ? -15.717 -0.328 10.584 1.00 83.94 106 PHE A C 1
ATOM 869 O O . PHE A 1 106 ? -16.257 -0.210 11.686 1.00 83.94 106 PHE A O 1
ATOM 876 N N . GLN A 1 107 ? -16.441 -0.554 9.481 1.00 85.12 107 GLN A N 1
ATOM 877 C CA . GLN A 1 107 ? -17.889 -0.759 9.562 1.00 85.12 107 GLN A CA 1
ATOM 878 C C . GLN A 1 107 ? -18.246 -1.988 10.402 1.00 85.12 107 GLN A C 1
ATOM 880 O O . GLN A 1 107 ? -19.170 -1.931 11.217 1.00 85.12 107 GLN A O 1
ATOM 885 N N . ARG A 1 108 ? -17.504 -3.088 10.232 1.00 84.81 108 ARG A N 1
ATOM 886 C CA . ARG A 1 108 ? -17.711 -4.318 10.996 1.00 84.81 108 ARG A CA 1
ATOM 887 C C . ARG A 1 108 ? -17.430 -4.117 12.483 1.00 84.81 108 ARG A C 1
ATOM 889 O O . ARG A 1 108 ? -18.219 -4.607 13.287 1.00 84.81 108 ARG A O 1
ATOM 896 N N . ALA A 1 109 ? -16.365 -3.394 12.835 1.00 76.44 109 ALA A N 1
ATOM 897 C CA . ALA A 1 109 ? -16.037 -3.088 14.230 1.00 76.44 109 ALA A CA 1
ATOM 898 C C . ALA A 1 109 ? -17.227 -2.431 14.952 1.00 76.44 109 ALA A C 1
ATOM 900 O O . ALA A 1 109 ? -17.679 -2.903 15.988 1.00 76.44 109 ALA A O 1
ATOM 901 N N . ILE A 1 110 ? -17.865 -1.440 14.325 1.00 75.81 110 ILE A N 1
ATOM 902 C CA . ILE A 1 110 ? -19.030 -0.762 14.916 1.00 75.81 110 ILE A CA 1
ATOM 903 C C . ILE A 1 110 ? -20.239 -1.674 15.089 1.00 75.81 110 ILE A C 1
ATOM 905 O O . ILE A 1 110 ? -20.988 -1.522 16.052 1.00 75.81 110 ILE A O 1
ATOM 909 N N . ILE A 1 111 ? -20.479 -2.584 14.145 1.00 76.06 111 ILE A N 1
ATOM 910 C CA . ILE A 1 111 ? -21.620 -3.502 14.229 1.00 76.06 111 ILE A CA 1
ATOM 911 C C . ILE A 1 111 ? -21.425 -4.483 15.387 1.00 76.06 111 ILE A C 1
ATOM 913 O O . ILE A 1 111 ? -22.375 -4.736 16.129 1.00 76.06 111 ILE A O 1
ATOM 917 N N . LEU A 1 112 ? -20.210 -5.012 15.543 1.00 73.44 112 LEU A N 1
ATOM 918 C CA . LEU A 1 112 ? -19.883 -5.975 16.592 1.00 73.44 112 LEU A CA 1
ATOM 919 C C . LEU A 1 112 ? -19.871 -5.321 17.978 1.00 73.44 112 LEU A C 1
ATOM 921 O O . LEU A 1 112 ? -20.485 -5.853 18.903 1.00 73.44 112 LEU A O 1
ATOM 925 N N . ASP A 1 113 ? -19.295 -4.126 18.090 1.00 78.56 113 ASP A N 1
ATOM 926 C CA . ASP A 1 113 ? -19.074 -3.469 19.381 1.00 78.56 113 ASP A CA 1
ATOM 927 C C . ASP A 1 113 ? -20.226 -2.532 19.773 1.00 78.56 113 ASP A C 1
ATOM 929 O O . ASP A 1 113 ? -20.180 -1.867 20.805 1.00 78.56 113 ASP A O 1
ATOM 933 N N . LYS A 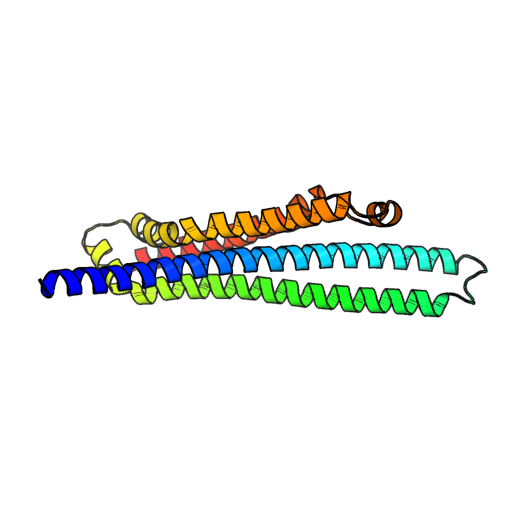1 114 ? -21.321 -2.497 18.999 1.00 78.44 114 LYS A N 1
ATOM 934 C CA . LYS A 1 114 ? -22.454 -1.574 19.202 1.00 78.44 114 LYS A CA 1
ATOM 935 C C . LYS A 1 114 ? -22.964 -1.533 20.647 1.00 78.44 114 LYS A C 1
ATOM 937 O O . LYS A 1 114 ? -23.282 -0.457 21.147 1.00 78.44 114 LYS A O 1
ATOM 942 N N . LYS A 1 115 ? -23.059 -2.687 21.317 1.00 81.00 115 LYS A N 1
ATOM 943 C CA . LYS A 1 115 ? -23.508 -2.760 22.720 1.00 81.00 115 LYS A CA 1
ATOM 944 C C . LYS A 1 115 ? -22.516 -2.092 23.671 1.00 81.00 115 LYS A C 1
ATOM 946 O O . LYS A 1 115 ? -22.939 -1.347 24.548 1.00 81.00 115 LYS A O 1
ATOM 951 N N . GLU A 1 116 ? -21.224 -2.331 23.473 1.00 83.12 116 GLU A N 1
ATOM 952 C CA . GLU A 1 116 ? -20.159 -1.699 24.253 1.00 83.12 116 GLU A CA 1
ATOM 953 C C . GLU A 1 116 ? -20.141 -0.183 24.025 1.00 83.12 116 GLU A C 1
ATOM 955 O O . GLU A 1 116 ? -20.063 0.582 24.982 1.00 83.12 116 GLU A O 1
ATOM 960 N N . LEU A 1 117 ? -20.315 0.261 22.775 1.00 82.19 117 LEU A N 1
ATOM 961 C CA . LEU A 1 117 ? -20.370 1.681 22.418 1.00 82.19 117 LEU A CA 1
ATOM 962 C C . LEU A 1 117 ? -21.536 2.408 23.105 1.00 82.19 117 LEU A C 1
ATOM 964 O O . LEU A 1 117 ? -21.345 3.499 23.643 1.00 82.19 117 LEU A O 1
ATOM 968 N N . ILE A 1 118 ? -22.728 1.798 23.128 1.00 79.56 118 ILE A N 1
ATOM 969 C CA . ILE A 1 118 ? -23.898 2.343 23.839 1.00 79.56 118 ILE A CA 1
ATOM 970 C C . ILE A 1 118 ? -23.617 2.423 25.342 1.00 79.56 118 ILE A C 1
ATOM 972 O O . ILE A 1 118 ? -23.916 3.437 25.968 1.00 79.56 118 ILE A O 1
ATOM 976 N N . LEU A 1 119 ? -23.009 1.384 25.917 1.00 83.38 119 LEU A N 1
ATOM 977 C CA . LEU A 1 119 ? -22.713 1.325 27.346 1.00 83.38 119 LEU A CA 1
ATOM 978 C C . LEU A 1 119 ? -21.677 2.387 27.750 1.00 83.38 119 LEU A C 1
ATOM 980 O O . LEU A 1 119 ? -21.905 3.120 28.709 1.00 83.38 119 LEU A O 1
ATOM 984 N N . LYS A 1 120 ? -20.601 2.563 26.971 1.00 84.94 120 LYS A N 1
ATOM 985 C CA . LYS A 1 120 ? -19.620 3.649 27.166 1.00 84.94 120 LYS A CA 1
ATOM 986 C C . LYS A 1 120 ? -20.276 5.029 27.082 1.00 84.94 120 LYS A C 1
ATOM 988 O O . LYS A 1 120 ? -19.989 5.901 27.898 1.00 84.94 120 LYS A O 1
ATOM 993 N N . LYS A 1 121 ? -21.214 5.219 26.150 1.00 80.50 121 LYS A N 1
ATOM 994 C CA . LYS A 1 121 ? -21.974 6.471 26.042 1.00 80.50 121 LYS A CA 1
ATOM 995 C C . LYS A 1 121 ? -22.882 6.711 27.254 1.00 80.50 121 LYS A C 1
ATOM 997 O O . LYS A 1 121 ? -22.911 7.824 27.768 1.00 80.50 121 LYS A O 1
ATOM 1002 N N . MET A 1 122 ? -23.574 5.679 27.745 1.00 82.81 122 MET A N 1
ATOM 1003 C CA . MET A 1 122 ? -24.390 5.757 28.968 1.00 82.81 122 MET A CA 1
ATOM 1004 C C . MET A 1 122 ? -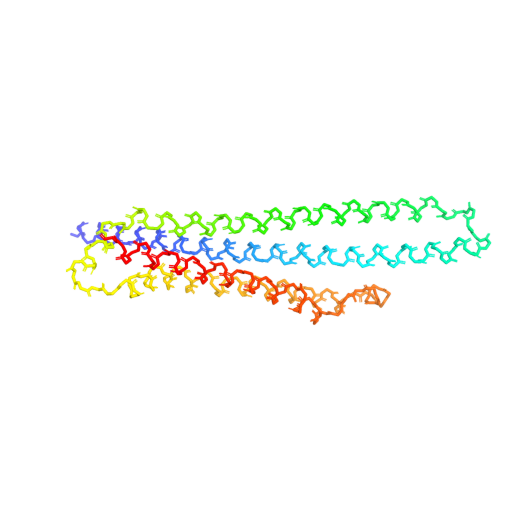23.554 6.090 30.210 1.00 82.81 122 MET A C 1
ATOM 1006 O O . MET A 1 122 ? -24.034 6.789 31.096 1.00 82.81 122 MET A O 1
ATOM 1010 N N . LEU A 1 123 ? -22.296 5.643 30.255 1.00 88.69 123 LEU A N 1
ATOM 1011 C CA . LEU A 1 123 ? -21.334 5.983 31.308 1.00 88.69 123 LEU A CA 1
ATOM 1012 C C . LEU A 1 123 ? -20.730 7.396 31.164 1.00 88.69 123 LEU A C 1
ATOM 1014 O O . LEU A 1 123 ? -19.876 7.778 31.960 1.00 88.69 123 LEU A O 1
ATOM 1018 N N . GLY A 1 124 ? -21.166 8.184 30.174 1.00 87.19 124 GLY A N 1
ATOM 1019 C CA . GLY A 1 124 ? -20.749 9.574 29.979 1.00 87.19 124 GLY A CA 1
ATOM 1020 C C . GLY A 1 124 ? -19.505 9.764 29.108 1.00 87.19 124 GLY A C 1
ATOM 1021 O O . GLY A 1 124 ? -19.008 10.886 29.004 1.00 87.19 124 GLY A O 1
ATOM 1022 N N . SER A 1 125 ? -18.989 8.714 28.456 1.00 87.62 125 SER A N 1
ATOM 1023 C CA . SER A 1 125 ? -17.857 8.859 27.534 1.00 87.62 125 SER A CA 1
ATOM 1024 C C . SER A 1 125 ? -18.236 9.705 26.316 1.00 87.62 125 SER A C 1
ATOM 1026 O O . SER A 1 125 ? -19.284 9.517 25.694 1.00 87.62 125 SER A O 1
ATOM 1028 N N . SER A 1 126 ? -17.347 10.623 25.929 1.00 88.31 126 SER A N 1
ATOM 1029 C CA . SER A 1 126 ? -17.553 11.442 24.732 1.00 88.31 126 SER A CA 1
ATOM 1030 C C . SER A 1 126 ? -17.458 10.599 23.454 1.00 88.31 126 SER A C 1
ATOM 1032 O O . SER A 1 126 ? -16.645 9.678 23.358 1.00 88.31 126 SER A O 1
ATOM 1034 N N . ALA A 1 127 ? -18.227 10.954 22.419 1.00 84.31 127 ALA A N 1
ATOM 1035 C CA . ALA A 1 127 ? -18.157 10.272 21.122 1.00 84.31 127 ALA A CA 1
ATOM 1036 C C . ALA A 1 127 ? -16.744 10.307 20.511 1.00 84.31 127 ALA A C 1
ATOM 1038 O O . ALA A 1 127 ? -16.341 9.372 19.822 1.00 84.31 127 ALA A O 1
ATOM 1039 N N . LEU A 1 128 ? -15.973 11.367 20.788 1.00 87.38 128 LEU A N 1
ATOM 1040 C CA . LEU A 1 128 ? -14.586 11.491 20.344 1.00 87.38 128 LEU A CA 1
ATOM 1041 C C . LEU A 1 128 ? -13.680 10.457 21.019 1.00 87.38 128 LEU A C 1
ATOM 1043 O O . LEU A 1 128 ? -12.922 9.789 20.323 1.00 87.38 128 LEU A O 1
ATOM 1047 N N . GLN A 1 129 ? -13.795 10.287 22.337 1.00 87.06 129 GLN A N 1
ATOM 1048 C CA . GLN A 1 129 ? -13.019 9.294 23.080 1.00 87.06 129 GLN A CA 1
ATOM 1049 C C . GLN A 1 129 ? -13.327 7.874 22.594 1.00 87.06 129 GLN A C 1
ATOM 1051 O O . GLN A 1 129 ? -12.416 7.121 22.266 1.00 87.06 129 GLN A O 1
ATOM 1056 N N . VAL A 1 130 ? -14.612 7.547 22.450 1.00 85.25 130 VAL A N 1
ATOM 1057 C CA . VAL A 1 130 ? -15.056 6.224 21.994 1.00 85.25 130 VAL A CA 1
ATOM 1058 C C . VAL A 1 130 ? -14.572 5.923 20.568 1.00 85.25 130 VAL A C 1
ATOM 1060 O O . VAL A 1 130 ? -14.087 4.829 20.292 1.00 85.25 130 VAL A O 1
ATOM 1063 N N . THR A 1 131 ? -14.651 6.900 19.657 1.00 86.00 131 THR A N 1
ATOM 1064 C CA . THR A 1 131 ? -14.141 6.732 18.281 1.00 86.00 131 THR A CA 1
ATOM 1065 C C . THR A 1 131 ? -12.616 6.595 18.267 1.00 86.00 131 THR A C 1
ATOM 1067 O O . THR A 1 131 ? -12.076 5.815 17.490 1.00 86.00 131 THR A O 1
ATOM 1070 N N . SER A 1 132 ? -11.915 7.326 19.137 1.00 86.62 132 SER A N 1
ATOM 1071 C CA . SER A 1 132 ? -10.459 7.252 19.272 1.00 86.62 132 SER A CA 1
ATOM 1072 C C . SER A 1 132 ? -10.000 5.866 19.722 1.00 86.62 132 SER A C 1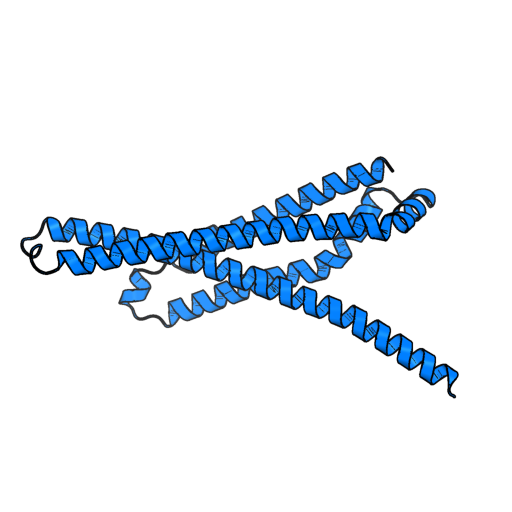
ATOM 1074 O O . SER A 1 132 ? -9.086 5.314 19.121 1.00 86.62 132 SER A O 1
ATOM 1076 N N . GLU A 1 133 ? -10.655 5.269 20.719 1.00 84.81 133 GLU A N 1
ATOM 1077 C CA . GLU A 1 133 ? -10.341 3.910 21.184 1.00 84.81 133 GLU A CA 1
ATOM 1078 C C . GLU A 1 133 ? -10.490 2.870 20.061 1.00 84.81 133 GLU A C 1
ATOM 1080 O O . GLU A 1 133 ? -9.578 2.074 19.842 1.00 84.81 133 GLU A O 1
ATOM 1085 N N . LEU A 1 134 ? -11.576 2.949 19.278 1.00 83.69 134 LEU A N 1
ATOM 1086 C CA . LEU A 1 134 ? -11.814 2.065 18.127 1.00 83.69 134 LEU A CA 1
ATOM 1087 C C . LEU A 1 134 ? -10.735 2.171 17.036 1.00 83.69 134 LEU A C 1
ATOM 1089 O O . LEU A 1 134 ? -10.492 1.206 16.311 1.00 83.69 134 LEU A O 1
ATOM 1093 N N . PHE A 1 135 ? -10.125 3.347 16.873 1.00 85.81 135 PHE A N 1
ATOM 1094 C CA . PHE A 1 135 ? -9.118 3.600 15.841 1.00 85.81 135 PHE A CA 1
ATOM 1095 C C . PHE A 1 135 ? -7.696 3.320 16.325 1.00 85.81 135 PHE A C 1
ATOM 1097 O O . PHE A 1 135 ? -6.907 2.755 15.573 1.00 85.81 135 PHE A O 1
ATOM 1104 N N . ILE A 1 136 ? -7.357 3.693 17.561 1.00 83.69 136 ILE A N 1
ATOM 1105 C CA . ILE A 1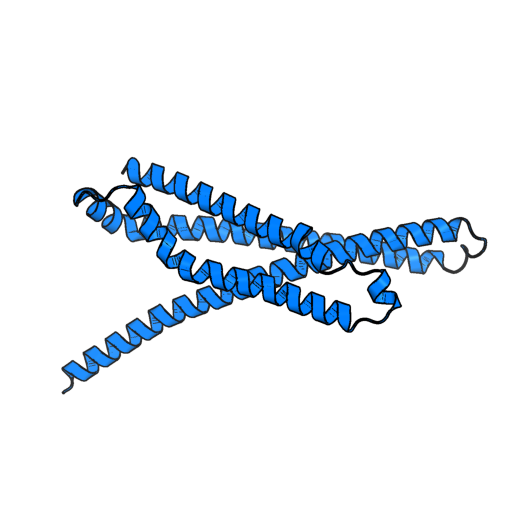 136 ? -5.988 3.591 18.083 1.00 83.69 136 ILE A CA 1
ATOM 1106 C C . ILE A 1 136 ? -5.514 2.139 18.091 1.00 83.69 136 ILE A C 1
ATOM 1108 O O . ILE A 1 136 ? -4.422 1.858 17.601 1.00 83.69 136 ILE A O 1
ATOM 1112 N N . GLU A 1 137 ? -6.328 1.217 18.605 1.00 77.50 137 GLU A N 1
ATOM 1113 C CA . GLU A 1 137 ? -5.929 -0.182 18.772 1.00 77.50 137 GLU A CA 1
ATOM 1114 C C . GLU A 1 137 ? -5.517 -0.865 17.449 1.00 77.50 137 GLU A C 1
ATOM 1116 O O . GLU A 1 137 ? -4.410 -1.407 17.381 1.00 77.50 137 GLU A O 1
ATOM 1121 N N . PRO A 1 138 ? -6.313 -0.813 16.360 1.00 79.19 138 PRO A N 1
ATOM 1122 C CA . PRO A 1 138 ? -5.887 -1.380 15.084 1.00 79.19 138 PRO A CA 1
ATOM 1123 C C . PRO A 1 138 ? -4.782 -0.569 14.395 1.00 79.19 138 PRO A C 1
ATOM 1125 O O . PRO A 1 138 ? -3.905 -1.159 13.758 1.00 79.19 138 PRO A O 1
ATOM 1128 N N . LEU A 1 139 ? -4.794 0.763 14.505 1.00 86.25 139 LEU A N 1
ATOM 1129 C CA . LEU A 1 139 ? -3.810 1.613 13.827 1.00 86.25 139 LEU A CA 1
ATOM 1130 C C . LEU A 1 139 ? -2.400 1.464 14.392 1.00 86.25 139 LEU A C 1
ATOM 1132 O O . LEU A 1 139 ? -1.441 1.559 13.627 1.00 86.25 139 LEU A O 1
ATOM 1136 N N . LEU A 1 140 ? -2.271 1.172 15.689 1.00 86.06 140 LEU A N 1
ATOM 1137 C CA . LEU A 1 140 ? -0.980 0.976 16.347 1.00 86.06 140 LEU A CA 1
ATOM 1138 C C . LEU A 1 140 ? -0.165 -0.148 15.695 1.00 86.06 140 LEU A C 1
ATOM 1140 O O . LEU A 1 140 ? 1.059 -0.096 15.687 1.00 86.06 140 LEU A O 1
ATOM 1144 N N . LEU A 1 141 ? -0.843 -1.132 15.103 1.00 85.31 141 LEU A N 1
ATOM 1145 C CA . LEU A 1 141 ? -0.210 -2.245 14.408 1.00 85.31 141 LEU A CA 1
ATOM 1146 C C . LEU A 1 141 ? -0.211 -2.069 12.884 1.00 85.31 141 LEU A C 1
ATOM 1148 O O . LEU A 1 141 ? 0.773 -2.412 12.242 1.00 85.31 141 LEU A O 1
ATOM 1152 N N . ILE A 1 142 ? -1.269 -1.506 12.293 1.00 87.25 142 ILE A N 1
ATOM 1153 C CA . ILE A 1 142 ? -1.339 -1.313 10.836 1.00 87.25 142 ILE A CA 1
ATOM 1154 C C . ILE A 1 142 ? -0.308 -0.282 10.362 1.00 87.25 142 ILE A C 1
ATOM 1156 O O . ILE A 1 142 ? 0.406 -0.563 9.405 1.00 87.25 142 ILE A O 1
ATOM 1160 N N . ILE A 1 143 ? -0.192 0.876 11.026 1.00 90.50 143 ILE A N 1
ATOM 1161 C CA . ILE A 1 143 ? 0.670 1.976 10.558 1.00 90.50 143 ILE A CA 1
ATOM 1162 C C . ILE A 1 143 ? 2.146 1.550 10.477 1.00 90.50 143 ILE A C 1
ATOM 1164 O O . ILE A 1 143 ? 2.735 1.717 9.406 1.00 90.50 143 ILE A O 1
ATOM 1168 N N . PRO A 1 144 ? 2.763 0.968 11.529 1.00 91.88 144 PRO A N 1
ATOM 1169 C CA . PRO A 1 144 ? 4.158 0.543 11.445 1.00 91.88 144 PRO A CA 1
ATOM 1170 C C . PRO A 1 144 ? 4.384 -0.527 10.375 1.00 91.88 144 PRO A C 1
ATOM 1172 O O . PRO A 1 144 ? 5.374 -0.461 9.652 1.00 91.88 144 PRO A O 1
ATOM 1175 N N . SER A 1 145 ? 3.461 -1.481 10.225 1.00 92.44 145 SER A N 1
ATOM 1176 C CA . SER A 1 145 ? 3.578 -2.536 9.212 1.00 92.44 145 SER A CA 1
ATOM 1177 C C . SER A 1 145 ? 3.471 -1.994 7.789 1.00 92.44 145 SER A C 1
ATOM 1179 O O . SER A 1 145 ? 4.228 -2.420 6.921 1.00 92.44 145 SER A O 1
ATOM 1181 N N . SER A 1 146 ? 2.587 -1.023 7.551 1.00 93.25 146 SER A N 1
ATOM 1182 C CA . SER A 1 146 ? 2.485 -0.330 6.264 1.00 93.25 146 SER A CA 1
ATOM 1183 C C . SER A 1 146 ? 3.759 0.447 5.933 1.00 93.25 146 SER A C 1
ATOM 1185 O O . SER A 1 146 ? 4.267 0.340 4.819 1.00 93.25 146 SER A O 1
ATOM 1187 N N . LEU A 1 147 ? 4.311 1.183 6.908 1.00 94.31 147 LEU A N 1
ATOM 1188 C CA . LEU A 1 147 ? 5.573 1.912 6.746 1.00 94.31 147 LEU A CA 1
ATOM 1189 C C . LEU A 1 147 ? 6.745 0.964 6.477 1.00 94.31 147 LEU A C 1
ATOM 1191 O O . LEU A 1 147 ? 7.576 1.243 5.615 1.00 94.31 147 LEU A O 1
ATOM 1195 N N . LEU A 1 148 ? 6.797 -0.180 7.165 1.00 94.38 148 LEU A N 1
ATOM 1196 C CA . LEU A 1 148 ? 7.786 -1.222 6.891 1.00 94.38 148 LEU A CA 1
ATOM 1197 C C . LEU A 1 148 ? 7.640 -1.774 5.469 1.00 94.38 148 LEU A C 1
ATOM 1199 O O . LEU A 1 148 ? 8.646 -1.967 4.794 1.00 94.38 148 LEU A O 1
ATOM 1203 N N . GLY A 1 149 ? 6.412 -1.991 4.991 1.00 94.06 149 GLY A N 1
ATOM 1204 C CA . GLY A 1 149 ? 6.154 -2.458 3.625 1.00 94.06 149 GLY A CA 1
ATOM 1205 C C . GLY A 1 149 ? 6.663 -1.478 2.565 1.00 94.06 149 GLY A C 1
ATOM 1206 O O . GLY A 1 149 ? 7.405 -1.882 1.670 1.00 94.06 149 GLY A O 1
ATOM 1207 N N . LEU A 1 150 ? 6.326 -0.192 2.719 1.00 94.00 150 LEU A N 1
ATOM 1208 C CA . LEU A 1 150 ? 6.781 0.901 1.847 1.00 94.00 150 LEU A CA 1
ATOM 1209 C C . LEU A 1 150 ? 8.313 1.010 1.837 1.00 94.00 150 LEU A C 1
ATOM 1211 O O . LEU A 1 150 ? 8.953 0.882 0.797 1.00 94.00 150 LEU A O 1
ATOM 1215 N N . THR A 1 151 ? 8.922 1.147 3.019 1.00 93.12 151 THR A N 1
ATOM 1216 C CA . THR A 1 151 ? 10.382 1.306 3.152 1.00 93.12 151 THR A CA 1
ATOM 1217 C C . THR A 1 151 ? 11.162 0.092 2.654 1.00 93.12 151 THR A C 1
ATOM 1219 O O . THR A 1 151 ? 12.253 0.246 2.107 1.00 93.12 151 THR A O 1
ATOM 1222 N N . THR A 1 152 ? 10.615 -1.119 2.796 1.00 94.44 152 THR A N 1
ATOM 1223 C CA . THR A 1 152 ? 11.249 -2.337 2.273 1.00 94.44 152 THR A CA 1
ATOM 1224 C C . THR A 1 152 ? 11.224 -2.368 0.746 1.00 94.44 152 THR A C 1
ATOM 1226 O O . THR A 1 152 ? 12.233 -2.725 0.137 1.00 94.44 152 THR A O 1
ATOM 1229 N N . ALA A 1 153 ? 10.111 -1.970 0.119 1.00 93.94 153 ALA A N 1
ATOM 1230 C CA . ALA A 1 153 ? 10.025 -1.859 -1.338 1.00 93.94 153 ALA A CA 1
ATOM 1231 C C . ALA A 1 153 ? 11.021 -0.821 -1.880 1.00 93.94 153 ALA A C 1
ATOM 1233 O O . ALA A 1 153 ? 11.760 -1.115 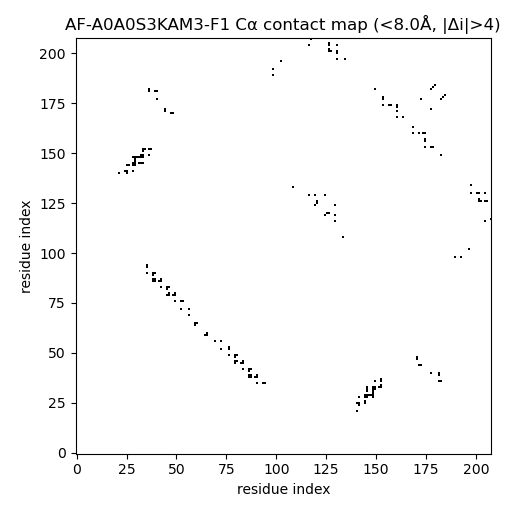-2.821 1.00 93.94 153 ALA A O 1
ATOM 1234 N N . GLU A 1 154 ? 11.117 0.339 -1.231 1.00 92.19 154 GLU A N 1
ATOM 1235 C CA . GLU A 1 154 ? 12.054 1.401 -1.611 1.00 92.19 154 GLU A CA 1
ATOM 1236 C C . GLU A 1 154 ? 13.522 0.984 -1.420 1.00 92.19 154 GLU A C 1
ATOM 1238 O O . GLU A 1 154 ? 14.379 1.241 -2.270 1.00 92.19 154 GLU A O 1
ATOM 1243 N N . CYS A 1 155 ? 13.827 0.270 -0.333 1.00 92.69 155 CYS A N 1
ATOM 1244 C CA . CYS A 1 155 ? 15.159 -0.278 -0.090 1.00 92.69 155 CYS A CA 1
ATOM 1245 C C . CYS A 1 155 ? 15.556 -1.286 -1.178 1.00 92.69 155 CYS A C 1
ATOM 1247 O O . CYS A 1 155 ? 16.662 -1.213 -1.717 1.00 92.69 155 CYS A O 1
ATOM 1249 N N . LEU A 1 156 ? 14.643 -2.190 -1.549 1.00 92.44 156 LEU A N 1
ATOM 1250 C CA . LEU A 1 156 ? 14.872 -3.155 -2.624 1.00 92.44 156 LEU A CA 1
ATOM 1251 C C . LEU A 1 156 ? 15.066 -2.468 -3.976 1.00 92.44 156 LEU A C 1
ATOM 1253 O O . LEU A 1 156 ? 15.986 -2.836 -4.705 1.00 92.44 156 LEU A O 1
ATOM 1257 N N . TYR A 1 157 ? 14.270 -1.442 -4.285 1.00 91.12 157 TYR A N 1
ATOM 1258 C CA . TYR A 1 157 ? 14.456 -0.653 -5.500 1.00 91.12 157 TYR A CA 1
ATOM 1259 C C . TYR A 1 157 ? 15.810 0.069 -5.509 1.00 91.12 157 TYR A C 1
ATOM 1261 O O . TYR A 1 157 ? 16.538 0.020 -6.496 1.00 91.12 157 TYR A O 1
ATOM 1269 N N . THR A 1 158 ? 16.205 0.673 -4.387 1.00 89.75 158 THR A N 1
ATOM 1270 C CA . THR A 1 158 ? 17.504 1.346 -4.252 1.00 89.75 158 THR A CA 1
ATOM 1271 C C . THR A 1 158 ? 18.674 0.375 -4.422 1.00 89.75 158 THR A C 1
ATOM 1273 O O . THR A 1 158 ? 19.672 0.712 -5.060 1.00 89.75 158 THR A O 1
ATOM 1276 N N . LEU A 1 159 ? 18.575 -0.831 -3.855 1.00 90.56 159 LEU A N 1
ATOM 1277 C CA . LEU A 1 159 ? 19.578 -1.881 -4.039 1.00 90.56 159 LEU A CA 1
ATOM 1278 C C . LEU A 1 159 ? 19.653 -2.317 -5.503 1.00 90.56 159 LEU A C 1
ATOM 1280 O O . LEU A 1 159 ? 20.749 -2.411 -6.048 1.00 90.56 159 LEU A O 1
ATOM 1284 N N . PHE A 1 160 ? 18.503 -2.519 -6.145 1.00 88.56 160 PHE A N 1
ATOM 1285 C CA . PHE A 1 160 ? 18.427 -2.850 -7.563 1.00 88.56 160 PHE A CA 1
ATOM 1286 C C . PHE A 1 160 ? 19.049 -1.755 -8.442 1.00 88.56 160 PHE A C 1
ATOM 1288 O O . PHE A 1 160 ? 19.872 -2.062 -9.300 1.00 88.56 160 PHE A O 1
ATOM 1295 N N . PHE A 1 161 ? 18.746 -0.482 -8.176 1.00 87.19 161 PHE A N 1
ATOM 1296 C CA . PHE A 1 161 ? 19.328 0.661 -8.881 1.00 87.19 161 PHE A CA 1
ATOM 1297 C C . PHE A 1 161 ? 20.858 0.698 -8.756 1.00 87.19 161 PHE A C 1
ATOM 1299 O O . PHE A 1 161 ? 21.552 0.893 -9.745 1.00 87.19 161 PHE A O 1
ATOM 1306 N N . LYS A 1 162 ? 21.405 0.453 -7.558 1.00 87.38 162 LYS A N 1
ATOM 1307 C CA . LYS A 1 162 ? 22.862 0.442 -7.324 1.00 87.38 162 LYS A CA 1
ATOM 1308 C C . LYS A 1 162 ? 23.590 -0.733 -7.979 1.00 87.38 162 LYS A C 1
ATOM 1310 O O . LYS A 1 162 ? 24.774 -0.607 -8.268 1.00 87.38 162 LYS A O 1
ATOM 1315 N N . LEU A 1 163 ? 22.916 -1.873 -8.128 1.00 87.62 163 LEU A N 1
ATOM 1316 C CA . LEU A 1 163 ? 23.484 -3.102 -8.692 1.00 87.62 163 LEU A CA 1
ATOM 1317 C C . LEU A 1 163 ? 23.258 -3.234 -10.204 1.00 87.62 163 LEU A C 1
ATOM 1319 O O . LEU A 1 163 ? 23.776 -4.169 -10.805 1.00 87.62 163 LEU A O 1
ATOM 1323 N N . SER A 1 164 ? 22.467 -2.343 -10.799 1.00 84.00 164 SER A N 1
ATOM 1324 C CA . SER A 1 164 ? 22.173 -2.366 -12.230 1.00 84.00 164 SER A CA 1
ATOM 1325 C C . SER A 1 164 ? 23.379 -1.914 -13.057 1.00 84.00 164 SER A C 1
ATOM 1327 O O . SER A 1 164 ? 24.171 -1.082 -12.620 1.00 84.00 164 SER A O 1
ATOM 1329 N N . ASP A 1 165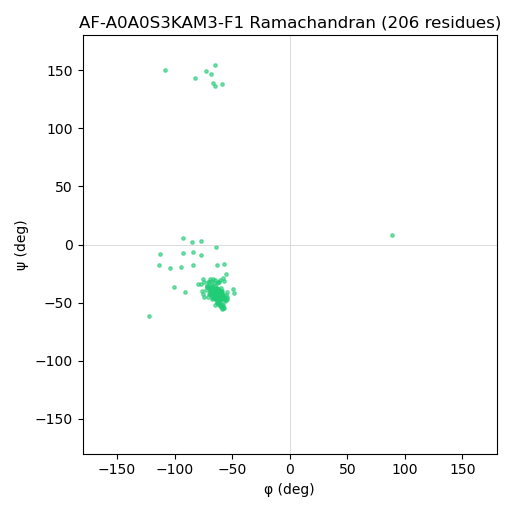 ? 23.503 -2.442 -14.274 1.00 78.94 165 ASP A N 1
ATOM 1330 C CA . ASP A 1 165 ? 24.533 -2.009 -15.221 1.00 78.94 165 ASP A CA 1
ATOM 1331 C C . ASP A 1 165 ? 24.320 -0.549 -15.653 1.00 78.94 165 ASP A C 1
ATOM 1333 O O . ASP A 1 165 ? 23.192 -0.046 -15.663 1.00 78.94 165 ASP A O 1
ATOM 1337 N N . SER A 1 166 ? 25.398 0.131 -16.064 1.00 68.94 166 SER A N 1
ATOM 1338 C CA . SER A 1 166 ? 25.386 1.573 -16.365 1.00 68.94 166 SER A CA 1
ATOM 1339 C C . SER A 1 166 ? 24.320 1.978 -17.388 1.00 68.94 166 SER A C 1
ATOM 1341 O O . SER A 1 166 ? 23.624 2.964 -17.181 1.00 68.94 166 SER A O 1
ATOM 1343 N N . TRP A 1 167 ? 24.120 1.178 -18.440 1.00 68.56 167 TRP A N 1
ATOM 1344 C CA . TRP A 1 167 ? 23.099 1.451 -19.458 1.00 68.56 167 TRP A CA 1
ATOM 1345 C C . TRP A 1 167 ? 21.664 1.366 -18.915 1.00 68.56 167 TRP A C 1
ATOM 1347 O O . TRP A 1 167 ? 20.788 2.107 -19.352 1.00 68.56 167 TRP A O 1
ATOM 1357 N N . PHE A 1 168 ? 21.414 0.485 -17.943 1.00 69.44 168 PHE A N 1
ATOM 1358 C CA . PHE A 1 168 ? 20.090 0.327 -17.345 1.00 69.44 168 PHE A CA 1
ATOM 1359 C C . PHE A 1 168 ? 19.812 1.424 -16.306 1.00 69.44 168 PHE A C 1
ATOM 1361 O O . PHE A 1 168 ? 18.688 1.909 -16.206 1.00 69.44 168 PHE A O 1
ATOM 1368 N N . ILE A 1 169 ? 20.846 1.874 -15.584 1.00 72.31 169 ILE A N 1
ATOM 1369 C CA . ILE A 1 169 ? 20.766 3.009 -14.651 1.00 72.31 169 ILE A CA 1
ATOM 1370 C C . ILE A 1 169 ? 20.351 4.298 -15.369 1.00 72.31 169 ILE A C 1
ATOM 1372 O O . ILE A 1 169 ? 19.514 5.027 -14.841 1.00 72.31 169 ILE A O 1
ATOM 1376 N N . ASP A 1 170 ? 20.872 4.548 -16.574 1.00 70.19 170 ASP A N 1
ATOM 1377 C CA . ASP A 1 170 ? 20.554 5.749 -17.363 1.00 70.19 170 ASP A CA 1
ATOM 1378 C C . ASP A 1 170 ? 19.067 5.837 -17.768 1.00 70.19 170 ASP A C 1
ATOM 1380 O O . ASP A 1 170 ? 18.572 6.908 -18.123 1.00 70.19 170 ASP A O 1
ATOM 1384 N N . ILE A 1 171 ? 18.346 4.713 -17.697 1.00 74.44 171 ILE A N 1
ATOM 1385 C CA . ILE A 1 171 ? 16.930 4.580 -18.059 1.00 74.44 171 ILE A CA 1
ATOM 1386 C C . ILE A 1 171 ? 16.028 4.508 -16.813 1.00 74.44 171 ILE A C 1
ATOM 1388 O O . ILE A 1 171 ? 14.826 4.768 -16.887 1.00 74.44 171 ILE A O 1
ATOM 1392 N N . LEU A 1 172 ? 16.576 4.158 -15.648 1.00 81.00 172 LEU A N 1
ATOM 1393 C CA . LEU A 1 172 ? 15.822 4.050 -14.403 1.00 81.00 172 LEU A CA 1
ATOM 1394 C C . LEU A 1 172 ? 15.633 5.415 -13.735 1.00 81.00 172 LEU A C 1
ATOM 1396 O O . LEU A 1 172 ? 16.538 6.244 -13.665 1.00 81.00 172 LEU A O 1
ATOM 1400 N N . PHE A 1 173 ? 14.465 5.625 -13.124 1.00 82.38 173 PHE A N 1
ATOM 1401 C CA . PHE A 1 173 ? 14.285 6.777 -12.247 1.00 82.38 173 PHE A CA 1
ATOM 1402 C C . PHE A 1 173 ? 15.150 6.646 -10.995 1.00 82.38 173 PHE A C 1
ATOM 1404 O O . PHE A 1 173 ? 15.213 5.584 -10.368 1.00 82.38 173 PHE A O 1
ATOM 1411 N N . HIS A 1 174 ? 15.754 7.761 -10.582 1.00 84.81 174 HIS A N 1
ATOM 1412 C CA . HIS A 1 174 ? 16.436 7.829 -9.296 1.00 84.81 174 HIS A CA 1
ATOM 1413 C C . HIS A 1 174 ? 15.445 7.500 -8.154 1.00 84.81 174 HIS A C 1
ATOM 1415 O O . HIS A 1 174 ? 14.322 8.013 -8.185 1.00 84.81 174 HIS A O 1
ATOM 1421 N N . PRO A 1 175 ? 15.835 6.709 -7.133 1.00 84.94 175 PRO A N 1
ATOM 1422 C CA . PRO A 1 175 ? 14.938 6.270 -6.053 1.00 84.94 175 PRO A CA 1
ATOM 1423 C C . PRO A 1 175 ? 14.122 7.401 -5.402 1.00 84.94 175 PRO A C 1
ATOM 1425 O O . PRO A 1 175 ? 12.919 7.287 -5.202 1.00 84.94 175 PRO A O 1
ATOM 1428 N N . SER A 1 176 ? 14.726 8.583 -5.227 1.00 87.31 176 SER A N 1
ATOM 1429 C CA . SER A 1 176 ? 14.040 9.760 -4.664 1.00 87.31 176 SER A CA 1
ATOM 1430 C C . SER A 1 176 ? 12.759 10.185 -5.400 1.00 87.31 176 SER A C 1
ATOM 1432 O O . SER A 1 176 ? 11.900 10.823 -4.794 1.00 87.31 176 SER A O 1
ATOM 1434 N N . TYR A 1 177 ? 12.620 9.877 -6.694 1.00 87.75 177 TYR A N 1
ATOM 1435 C CA . TYR A 1 177 ? 11.394 10.173 -7.436 1.00 87.75 177 TYR A CA 1
ATOM 1436 C C . TYR A 1 177 ? 10.230 9.281 -7.002 1.00 87.75 177 TYR A C 1
ATOM 1438 O O . TYR A 1 177 ? 9.097 9.756 -6.986 1.00 87.75 177 TYR A O 1
ATOM 1446 N N . PHE A 1 178 ? 10.483 8.034 -6.603 1.00 88.69 178 PHE A N 1
ATOM 1447 C CA . PHE A 1 178 ? 9.433 7.126 -6.142 1.00 88.69 178 PHE A CA 1
ATOM 1448 C C . PHE A 1 178 ? 8.859 7.549 -4.796 1.00 88.69 178 PHE A C 1
ATOM 1450 O O . PHE A 1 178 ? 7.641 7.557 -4.633 1.00 88.69 178 PHE A O 1
ATOM 1457 N N . VAL A 1 179 ? 9.697 8.060 -3.895 1.00 88.12 179 VAL A N 1
ATOM 1458 C CA . VAL A 1 179 ? 9.224 8.655 -2.637 1.00 88.12 179 VAL A CA 1
ATOM 1459 C C . VAL A 1 179 ? 8.206 9.778 -2.901 1.00 88.12 179 VAL A C 1
ATOM 1461 O O . VAL A 1 179 ? 7.157 9.857 -2.259 1.00 88.12 179 VAL A O 1
ATOM 1464 N N . LEU A 1 180 ? 8.486 10.637 -3.888 1.00 88.38 180 LEU A N 1
ATOM 1465 C CA . LEU A 1 180 ? 7.619 11.765 -4.242 1.00 88.38 180 LEU A CA 1
ATOM 1466 C C . LEU A 1 180 ? 6.373 11.352 -5.039 1.00 88.38 180 LEU A C 1
ATOM 1468 O O . LEU A 1 180 ? 5.302 11.917 -4.821 1.00 88.38 180 LEU A O 1
ATOM 1472 N N . LEU A 1 181 ? 6.507 10.414 -5.978 1.00 88.94 181 LEU A N 1
ATOM 1473 C CA . LEU A 1 181 ? 5.455 10.057 -6.938 1.00 88.94 181 LEU A CA 1
ATOM 1474 C C . LEU A 1 181 ? 4.584 8.876 -6.495 1.00 88.94 181 LEU A C 1
ATOM 1476 O O . LEU A 1 181 ? 3.483 8.716 -7.020 1.00 88.94 181 LEU A O 1
ATOM 1480 N N . VAL A 1 182 ? 5.054 8.058 -5.552 1.00 91.25 182 VAL A N 1
ATOM 1481 C CA . VAL A 1 182 ? 4.375 6.838 -5.092 1.00 91.25 182 VAL A CA 1
ATOM 1482 C C . VAL A 1 182 ? 4.109 6.901 -3.594 1.00 91.25 182 VAL A C 1
ATOM 1484 O O . VAL A 1 182 ? 2.942 6.936 -3.196 1.00 91.25 182 VAL A O 1
ATOM 1487 N N . ASP A 1 183 ? 5.150 6.990 -2.765 1.00 91.00 183 ASP A N 1
ATOM 1488 C CA . ASP A 1 183 ? 4.992 6.840 -1.313 1.00 91.00 183 ASP A CA 1
ATOM 1489 C C . ASP A 1 183 ? 4.147 7.959 -0.700 1.00 91.00 183 ASP A C 1
ATOM 1491 O O . ASP A 1 183 ? 3.156 7.686 -0.017 1.00 91.00 183 ASP A O 1
ATOM 1495 N N . PHE A 1 184 ? 4.483 9.228 -0.960 1.00 92.56 184 PHE A N 1
ATOM 1496 C CA . PHE A 1 184 ? 3.704 10.347 -0.422 1.00 92.56 184 PHE A CA 1
ATOM 1497 C C . PHE A 1 184 ? 2.252 10.366 -0.919 1.00 92.56 184 PHE A C 1
ATOM 1499 O O . PHE A 1 184 ? 1.361 10.528 -0.079 1.00 92.56 184 PHE A O 1
ATOM 1506 N N . PRO A 1 185 ? 1.956 10.162 -2.219 1.00 93.50 185 PRO A N 1
ATOM 1507 C CA . PRO A 1 185 ? 0.580 10.026 -2.686 1.00 93.50 185 PRO A CA 1
ATOM 1508 C C . PRO A 1 185 ? -0.185 8.874 -2.027 1.00 93.50 185 PRO A C 1
ATOM 1510 O O . PRO A 1 185 ? -1.338 9.065 -1.634 1.00 93.50 185 PRO A O 1
ATOM 1513 N N . LEU A 1 186 ? 0.441 7.704 -1.847 1.00 93.12 186 LEU A N 1
ATOM 1514 C CA . LEU A 1 186 ? -0.184 6.568 -1.163 1.00 93.12 186 LEU A CA 1
ATOM 1515 C C . LEU A 1 186 ? -0.489 6.893 0.300 1.00 93.12 186 LEU A C 1
ATOM 1517 O O . LEU A 1 186 ? -1.626 6.713 0.746 1.00 93.12 186 LEU A O 1
ATOM 1521 N N . ILE A 1 187 ? 0.496 7.415 1.037 1.00 94.06 187 ILE A N 1
ATOM 1522 C CA . ILE A 1 187 ? 0.327 7.824 2.436 1.00 94.06 187 ILE A CA 1
ATOM 1523 C C . ILE A 1 187 ? -0.784 8.872 2.540 1.00 94.06 187 ILE A C 1
ATOM 1525 O O . ILE A 1 187 ? -1.670 8.741 3.387 1.00 94.06 187 ILE A O 1
ATOM 1529 N N . GLY A 1 188 ? -0.779 9.879 1.664 1.00 93.75 188 GLY A N 1
ATOM 1530 C CA . GLY A 1 188 ? -1.794 10.928 1.622 1.00 93.75 188 GLY A CA 1
ATOM 1531 C C . GLY A 1 188 ? -3.196 10.372 1.371 1.00 93.75 188 GLY A C 1
ATOM 1532 O O . GLY A 1 188 ? -4.123 10.687 2.118 1.00 93.75 188 GLY A O 1
ATOM 1533 N N . CYS A 1 189 ? -3.347 9.490 0.381 1.00 94.06 189 CYS A N 1
ATOM 1534 C CA . CYS A 1 189 ? -4.623 8.861 0.043 1.00 94.06 189 CYS A CA 1
ATOM 1535 C C . CYS A 1 189 ? -5.198 8.061 1.224 1.00 94.06 189 CYS A C 1
ATOM 1537 O O . CYS A 1 189 ? -6.326 8.313 1.655 1.00 94.06 189 CYS A O 1
ATOM 1539 N N . PHE A 1 190 ? -4.412 7.149 1.807 1.00 93.19 190 PHE A N 1
ATOM 1540 C CA . PHE A 1 190 ? -4.867 6.332 2.937 1.00 93.19 190 PHE A CA 1
ATOM 1541 C C . PHE A 1 190 ? -5.103 7.156 4.208 1.00 93.19 190 PHE A C 1
ATOM 1543 O O . PHE A 1 190 ? -6.054 6.883 4.942 1.00 93.19 190 PHE A O 1
ATOM 1550 N N . SER A 1 191 ? -4.303 8.198 4.449 1.00 93.19 191 SER A N 1
ATOM 1551 C CA . SER A 1 191 ? -4.499 9.102 5.588 1.00 93.19 191 SER A CA 1
ATOM 1552 C C . SER A 1 191 ? -5.806 9.883 5.467 1.00 93.19 191 SER A C 1
ATOM 1554 O O . SER A 1 191 ? -6.575 9.940 6.426 1.00 93.19 191 SER A O 1
ATOM 1556 N N . LEU A 1 192 ? -6.109 10.431 4.285 1.00 94.88 192 LEU A N 1
ATOM 1557 C CA . LEU A 1 192 ? -7.373 11.130 4.035 1.00 94.88 192 LEU A CA 1
ATOM 1558 C C . LEU A 1 192 ? -8.579 10.202 4.208 1.00 94.88 192 LEU A C 1
ATOM 1560 O O . LEU A 1 192 ? -9.575 10.598 4.813 1.00 94.88 192 LEU A O 1
ATOM 1564 N N . LEU A 1 193 ? -8.478 8.956 3.737 1.00 92.88 193 LEU A N 1
ATOM 1565 C CA . LEU A 1 193 ? -9.524 7.952 3.930 1.00 92.88 193 LEU A CA 1
ATOM 1566 C C . LEU A 1 193 ? -9.741 7.628 5.411 1.00 92.88 193 LEU A C 1
ATOM 1568 O O . LEU A 1 193 ? -10.887 7.591 5.859 1.00 92.88 193 LEU A O 1
ATOM 1572 N N . LEU A 1 194 ? -8.667 7.439 6.181 1.00 92.44 194 LEU A N 1
ATOM 1573 C CA . LEU A 1 194 ? -8.747 7.193 7.622 1.00 92.44 194 LEU A CA 1
ATOM 1574 C C . LEU A 1 194 ? -9.379 8.370 8.369 1.00 92.44 194 LEU A C 1
ATOM 1576 O O . LEU A 1 194 ? -10.266 8.161 9.194 1.00 92.44 194 LEU A O 1
ATOM 1580 N N . ILE A 1 195 ? -8.974 9.600 8.046 1.00 92.69 195 ILE A N 1
ATOM 1581 C CA . ILE A 1 195 ? -9.541 10.822 8.628 1.00 92.69 195 ILE A CA 1
ATOM 1582 C C . ILE A 1 195 ? -11.032 10.939 8.282 1.00 92.69 195 ILE A C 1
ATOM 1584 O O . ILE A 1 195 ? -11.859 11.183 9.164 1.00 92.69 195 ILE A O 1
ATOM 1588 N N . GLY A 1 196 ? -11.400 10.722 7.017 1.00 92.69 196 GLY A N 1
ATOM 1589 C CA . GLY A 1 196 ? -12.792 10.757 6.570 1.00 92.69 196 GLY A CA 1
ATOM 1590 C C . GLY A 1 196 ? -13.656 9.718 7.286 1.00 92.69 196 GLY A C 1
ATOM 1591 O O . GLY A 1 196 ? -14.741 10.038 7.775 1.00 92.69 196 GLY A O 1
ATOM 1592 N N . GLN A 1 197 ? -13.150 8.492 7.427 1.00 91.25 197 GLN A N 1
ATOM 1593 C CA . GLN A 1 197 ? -13.829 7.441 8.180 1.00 91.25 197 GLN A CA 1
ATOM 1594 C C . GLN A 1 197 ? -13.952 7.781 9.665 1.00 91.25 197 GLN A C 1
ATOM 1596 O O . GLN A 1 197 ? -15.025 7.599 10.239 1.00 91.25 197 GLN A O 1
ATOM 1601 N N . PHE A 1 198 ? -12.905 8.330 10.280 1.00 91.56 198 PHE A N 1
ATOM 1602 C CA . PHE A 1 198 ? -12.946 8.771 11.671 1.00 91.56 198 PHE A CA 1
ATOM 1603 C C . PHE A 1 198 ? -14.071 9.787 11.905 1.00 91.56 198 PHE A C 1
ATOM 1605 O O . PHE A 1 198 ? -14.884 9.617 12.815 1.00 91.56 198 PHE A O 1
ATOM 1612 N N . PHE A 1 199 ? -14.177 10.813 11.053 1.00 91.88 199 PHE A N 1
ATOM 1613 C CA . PHE A 1 199 ? -15.249 11.804 11.157 1.00 91.88 199 PHE A CA 1
ATOM 1614 C C . PHE A 1 199 ? -16.636 11.199 10.928 1.00 91.88 199 PHE A C 1
ATOM 1616 O O . PHE A 1 199 ? -17.556 11.480 11.702 1.00 91.88 199 PHE A O 1
ATOM 1623 N N . TYR A 1 200 ? -16.776 10.331 9.924 1.00 90.31 200 TYR A N 1
ATOM 1624 C CA . TYR A 1 200 ? -18.025 9.623 9.651 1.00 90.31 200 TYR A CA 1
ATOM 1625 C C . TYR A 1 200 ? -18.497 8.808 10.867 1.00 90.31 200 TYR A C 1
ATOM 1627 O O . TYR A 1 200 ? -19.657 8.892 11.281 1.00 90.31 200 TYR A O 1
ATOM 1635 N N . PHE A 1 201 ? -17.592 8.058 11.497 1.00 87.19 201 PHE A N 1
ATOM 1636 C CA . PHE A 1 201 ? -17.930 7.240 12.658 1.00 87.19 201 PHE A CA 1
ATOM 1637 C C . PHE A 1 201 ? -18.181 8.061 13.917 1.00 87.19 201 PHE A C 1
ATOM 1639 O O . PHE A 1 201 ? -19.152 7.786 14.626 1.00 87.19 201 PHE A O 1
ATOM 1646 N N . LYS A 1 202 ? -17.404 9.124 14.145 1.00 89.75 202 LYS A N 1
ATOM 1647 C CA . LYS A 1 202 ? -17.663 10.084 15.224 1.00 89.75 202 LYS A CA 1
ATOM 1648 C C . LYS A 1 202 ? -19.079 10.652 15.132 1.00 89.75 202 LYS A C 1
ATOM 1650 O O . LYS A 1 202 ? -19.779 10.721 16.145 1.00 89.75 202 LYS A O 1
ATOM 1655 N N . GLN A 1 203 ? -19.523 11.036 13.934 1.00 88.81 203 GLN A N 1
ATOM 1656 C CA . GLN A 1 203 ? -20.877 11.552 13.726 1.00 88.81 203 GLN A CA 1
ATOM 1657 C C . GLN A 1 203 ? -21.934 10.482 14.030 1.00 88.81 203 GLN A C 1
ATOM 1659 O O . GLN A 1 203 ? -22.897 10.747 14.749 1.00 88.81 203 GLN A O 1
ATOM 1664 N N . LYS A 1 204 ? -21.720 9.247 13.563 1.00 85.62 204 LYS A N 1
ATOM 1665 C CA . LYS A 1 204 ? -22.627 8.121 13.821 1.00 85.62 204 LYS A CA 1
ATOM 1666 C C . LYS A 1 204 ? -22.756 7.791 15.315 1.00 85.62 204 LYS A C 1
ATOM 1668 O O . LYS A 1 204 ? -23.861 7.527 15.775 1.00 85.62 204 LYS A O 1
ATOM 1673 N N . ILE A 1 205 ? -21.658 7.843 16.074 1.00 84.31 205 ILE A N 1
ATOM 1674 C CA . ILE A 1 205 ? -21.640 7.610 17.531 1.00 84.31 205 ILE A CA 1
ATOM 1675 C C . ILE A 1 205 ? -22.274 8.780 18.295 1.00 84.31 205 ILE A C 1
ATOM 1677 O O . ILE A 1 205 ? -22.980 8.576 19.285 1.00 84.31 205 ILE A O 1
ATOM 1681 N N . THR A 1 206 ? -22.083 10.014 17.824 1.00 84.75 206 THR A N 1
ATOM 1682 C CA . THR A 1 206 ? -22.747 11.192 18.407 1.00 84.75 206 THR A CA 1
ATOM 1683 C C . THR A 1 206 ? -24.271 11.068 18.342 1.00 84.75 206 THR A C 1
ATOM 1685 O O . THR A 1 206 ? -24.936 11.405 19.318 1.00 84.75 206 THR A O 1
ATOM 1688 N N . ASN A 1 207 ? -24.806 10.503 17.256 1.00 82.44 207 ASN A N 1
ATOM 1689 C CA . ASN A 1 207 ? -26.248 10.341 17.034 1.00 82.44 207 ASN A CA 1
ATOM 1690 C C . ASN A 1 207 ? -26.879 9.093 17.694 1.00 82.44 207 ASN A C 1
ATOM 1692 O O . ASN A 1 207 ? -28.093 8.932 17.602 1.00 82.44 207 ASN A O 1
ATOM 1696 N N . LEU A 1 208 ? -26.077 8.196 18.287 1.00 72.81 208 LEU A N 1
ATOM 1697 C CA . LEU A 1 208 ? -26.538 6.957 18.948 1.00 72.81 208 LEU A CA 1
ATOM 1698 C C . LEU A 1 208 ? -27.197 7.184 20.313 1.00 72.81 208 LEU A C 1
ATOM 1700 O O . LEU A 1 208 ? -27.999 6.325 20.717 1.00 72.81 208 LEU A O 1
#

Radius of gyration: 24.94 Å; Cα contacts (8 Å, |Δi|>4): 108; chains: 1; bounding box: 52×41×84 Å

Organism: NCBI:txid332949

Foldseek 3Di:
DVVVVVVVVVVVVVCCVVVVVLVVLLVVLLVLLLVLLLLVQQLVLLVLVLVVLVVVLVVVVVDPNCPPCVVVSVVVSVVSVVSNVVSVVVSVVSLVVVLVVVVCVLVVLCVVCVVVLVVCVVVVDALLRSLCVSCCVSCVRSVVSSVNSNVVNLVVVQVCLVPDDPVVVVSHDDSVVSCVPPVVVSCVVVVVSSVVVSVVSSVVSVVD

Solvent-accessible surface area (backbone atoms only — not comparable to full-atom values): 10968 Å² total; per-residue (Å²): 115,67,70,60,52,50,53,50,50,52,50,47,52,51,49,51,52,54,53,46,53,52,51,51,51,28,53,50,36,17,52,50,35,22,52,48,48,47,34,48,50,50,22,53,51,34,50,48,50,36,53,53,52,55,52,50,52,58,57,41,64,76,36,97,67,44,86,80,50,56,69,61,56,49,52,48,46,52,49,34,50,53,50,25,52,51,32,46,52,52,36,51,51,50,51,50,48,52,53,52,50,53,52,52,51,57,55,48,49,52,66,72,41,44,67,58,54,53,51,44,43,76,75,67,49,49,39,63,57,58,45,46,56,69,46,48,67,60,43,70,47,41,53,58,24,32,51,50,12,43,53,49,38,53,51,52,50,44,52,50,56,74,72,44,56,72,80,56,44,79,69,49,79,60,63,73,53,47,50,65,72,44,51,48,53,51,53,50,52,55,49,51,51,51,52,51,48,50,54,55,49,28,52,55,53,64,75,105

pLDDT: mean 83.06, std 12.12, range [49.34, 96.19]

Sequence (208 aa):
MDHFYYILKDSGNTILRNKGAAFFKSIFSFLYFFVLTLLLHAWITSAHLKKIEEQNRLKEIDSLDAFTQSNASQNLVTLLESLTNALLIFSIGLLLFGIFYLFIYFQRAIILDKKELILKKMLGSSALQVTSELFIEPLLLIIPSSLLGLTTAECLYTLFFKLSDSWFIDILFHPSYFVLLVDFPLIGCFSLLLIGQFFYFKQKITNL

Mean predicted aligned error: 8.81 Å

Nearest PDB structures (foldseek):
  8dck-assembly1_E  TM=4.372E-01  e=4.694E+00  Escherichia coli CFT073
  6qv0-assembly1_A  TM=5.167E-01  e=8.096E+00  Thermotoga maritima MSB8
  7sgr-assembly1_E  TM=4.261E-01  e=8.939E+00  Escherichia coli CFT073

Secondary structure (DSSP, 8-state):
-HHHHHHHHHHHHHHHHHHHHHHHHHHHHHHHHHHHHHHHHHHHHHHHHHHHHHHHHHHHHTSTTHHHHHHHHHHHHHHHHHHHHHHHHHHHHHHHHHHHHHHHHHHHHHHHHHHHHHHHHHTT--HHHHHHHHHHHHHHHHHHHHHHHHHHHHHHHHHHHHHS-HHHHTTSPPHHHHIIIIIHHHHHHHHHHHHHHHHHHHHHHHT-